Protein 7OEQ (pdb70)

Organism: Aspergillus fumigatus (strain ATCC MYA-4609 / CBS 101355 / FGSC A1100 / Af293) (NCBI:txid330879)

Radius of gyration: 18.81 Å; Cα contacts (8 Å, |Δi|>4): 542; chains: 1; bounding box: 46×60×38 Å

InterPro domains:
  IPR001753 Enoyl-CoA hydratase/isomerase-like domain [PF00378] (21-266)
  IPR014748 Enoyl-CoA hydratase, C-terminal [G3DSA:1.10.12.10] (235-267)
  IPR029045 ClpP/crotonase-like domain superfamily [SSF52096] (12-267)

Nearest PDB structures (foldseek):
  7oeq-assembly1_A  TM=1.004E+00  e=4.254E-57  Aspergillus fumigatus Af293
  2dub-assembly2_D-2  TM=9.023E-01  e=3.992E-26  Rattus norvegicus
  2dub-assembly1_E  TM=9.017E-01  e=1.876E-25  Rattus norvegicus
  2ej5-assembly2_B  TM=8.942E-01  e=2.291E-21  Geobacillus kaustophilus
  4eml-assembly1_A  TM=7.631E-01  e=3.491E-20  Synechocystis sp. PCC 6803 substr. Kazusa

B-factor: mean 25.23, std 12.67, range [12.8, 88.01]

GO terms:
  GO:0005777 peroxisome (C, IDA)
  GO:0010106 cellular response to iron ion starvation (P, IMP)
  GO:1900551 N',N'',N'''-triacetylfusarinine C biosynthetic process (P, IMP)
  GO:0006696 ergosterol biosynthetic process (P, IMP)
  GO:0070301 cellular response to hydrogen peroxide (P, IMP)

Sequence (259 aa):
AHPTVQGCLVSFPTPHILLLTLNRPEKRNCCISLATSAEIQRRLWTWFDTQPALYVVAIITGTGEESSFCAGADLKEWNDNEMTAPGLAGLPRRRGSSKPIIAAVNGYCLGGGFEMVANCDIVVVASENATFGLPEVQQRGIIAAVAGSLPRLVRVLGKQRAAEIALSGLSFSASSQQLERRWGLVNRRVVEHDQQLLATAVEIATAISRNSPDSVRVTMEGLHYGWEMASVEEASSALVDQWYAKLMAGENFHEGVRAFVEKRKPQWRPSKL

Secondary structure (DSSP, 8-state):
-----TTEEEEEEETTEEEEEE--GGGTT-B-HHHHHHHHHHHHHHHH-TT--EEEEE-BTTEEE--B-HHHHH-----SS-GGG-TT---SS-EEEEE-SEEETHHHHHHHTSSEEEEETT-EEE-THHHHT----SSHHHHHHHHH-HHHHHHHHHH---EEHHHHHHTTS-SEEE-GGGHHHHHHHHHHHHHTS-HHHHHHHHHHHHHTTT-SSHHHHHHHHIIIIIHHHHHSHHHHHHHHHHHTTS---------

Foldseek 3Di:
DAQDAPQWDWDAPDQQEIEIERHPVVQLSAAEPRRQVSLLVRLVCQQVPLSHAEYEYAYDDQHRYAYHPVVVVVVDDQDPPGGSRALNHLGLHAYEYLYQHEQEANSLSRLLRGPAYAYEQHHKYAYLQVVVPHFRPNNNLVSCCVFQNNVVSCVRRVVRDIDTPVVVCVRGRHVYYHHSVCRVVVVVVVSVVSSLDASLVRSLV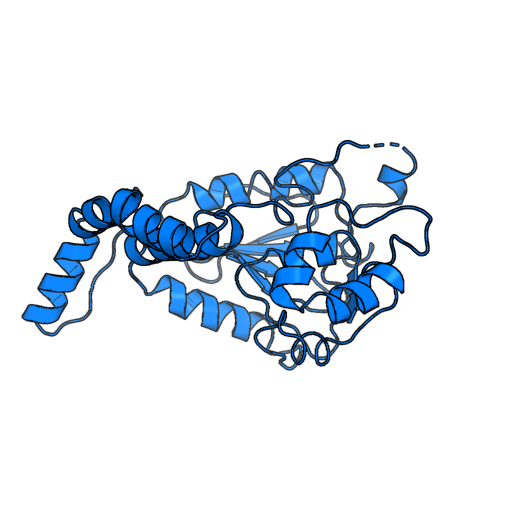SQLVVLVVVDPDNVVSVCCSCVPRVVVSCPDPQVVQVVVCVVVVHRGDHDGDPD

Structure (mmCIF, N/CA/C/O backbone):
data_7OEQ
#
_entry.id   7OEQ
#
_cell.length_a   107.564
_cell.length_b   107.564
_cell.length_c   48.326
_cell.angle_alpha   90.000
_cell.angle_beta   90.000
_cell.angle_gamma   120.000
#
_symmetry.space_group_name_H-M   'P 3 2 1'
#
loop_
_entity.id
_entity.type
_entity.pdbx_description
1 polymer 'Mevalonyl-coenzyme A hydratase sidH'
2 water water
#
loop_
_atom_site.group_PDB
_atom_site.id
_atom_site.type_symbol
_atom_site.label_atom_id
_atom_site.label_alt_id
_atom_site.label_comp_id
_atom_site.label_asym_id
_atom_site.label_entity_id
_atom_site.label_seq_id
_atom_site.pdbx_PDB_ins_code
_atom_site.Cartn_x
_atom_site.Cartn_y
_atom_site.Cartn_z
_atom_site.occupancy
_atom_site.B_iso_or_equiv
_atom_site.auth_seq_id
_atom_site.auth_comp_id
_atom_site.auth_asym_id
_atom_site.auth_atom_id
_atom_site.pdbx_PDB_model_num
ATOM 1 N N . ALA A 1 5 ? 14.560 -44.747 8.962 1.00 65.78 5 ALA A N 1
ATOM 2 C CA . ALA A 1 5 ? 15.206 -45.551 7.883 1.00 59.87 5 ALA A CA 1
ATOM 3 C C . ALA A 1 5 ? 16.660 -45.102 7.734 1.00 51.05 5 ALA A C 1
ATOM 4 O O . ALA A 1 5 ? 16.892 -43.941 7.362 1.00 62.70 5 ALA A O 1
ATOM 6 N N . HIS A 1 6 ? 17.595 -45.990 8.070 1.00 37.34 6 HIS A N 1
ATOM 7 C CA . HIS A 1 6 ? 19.062 -45.778 7.971 1.00 27.86 6 HIS A CA 1
ATOM 8 C C . HIS A 1 6 ? 19.687 -47.104 7.531 1.00 25.49 6 HIS A C 1
ATOM 9 O O . HIS A 1 6 ? 19.128 -48.173 7.775 1.00 24.47 6 HIS A O 1
ATOM 16 N N . PRO A 1 7 ? 20.868 -47.085 6.875 1.00 24.16 7 PRO A N 1
ATOM 17 C CA . PRO A 1 7 ? 21.607 -48.307 6.598 1.00 23.58 7 PRO A CA 1
ATOM 18 C C . PRO A 1 7 ? 21.984 -48.993 7.912 1.00 22.96 7 PRO A C 1
ATOM 19 O O . PRO A 1 7 ? 22.175 -48.300 8.923 1.00 25.32 7 PRO A O 1
ATOM 23 N N . THR A 1 8 ? 22.043 -50.326 7.874 1.00 21.39 8 THR A N 1
ATOM 24 C CA . THR A 1 8 ? 22.524 -51.146 9.002 1.00 20.57 8 THR A CA 1
ATOM 25 C C . THR A 1 8 ? 23.926 -51.672 8.694 1.00 19.00 8 THR A C 1
ATOM 26 O O . THR A 1 8 ? 24.334 -51.731 7.530 1.00 20.02 8 THR A O 1
ATOM 30 N N . VAL A 1 9 ? 24.651 -52.054 9.738 1.00 19.02 9 VAL A N 1
ATOM 31 C CA . VAL A 1 9 ? 26.015 -52.582 9.637 1.00 18.33 9 VAL A CA 1
ATOM 32 C C . VAL A 1 9 ? 26.102 -53.841 10.454 1.00 16.90 9 VAL A C 1
ATOM 33 O O . VAL A 1 9 ? 25.947 -53.740 11.679 1.00 18.23 9 VAL A O 1
ATOM 37 N N . GLN A 1 10 ? 26.396 -54.989 9.900 1.00 18.67 10 GLN A N 1
ATOM 38 C CA . GLN A 1 10 ? 26.546 -56.251 10.648 1.00 20.13 10 GLN A CA 1
ATOM 39 C C . GLN A 1 10 ? 27.661 -56.079 11.695 1.00 18.00 10 GLN A C 1
ATOM 40 O O . GLN A 1 10 ? 28.734 -55.478 11.394 1.00 20.42 10 GLN A O 1
ATOM 46 N N . GLY A 1 11 ? 27.388 -56.529 12.917 1.00 18.60 11 GLY A N 1
ATOM 47 C CA . GLY A 1 11 ? 28.372 -56.503 14.010 1.00 22.74 11 GLY A CA 1
ATOM 48 C C . GLY A 1 11 ? 28.583 -55.115 14.592 1.00 18.31 11 GLY A C 1
ATOM 49 O O . GLY A 1 11 ? 29.447 -54.990 15.454 1.00 19.82 11 GLY A O 1
ATOM 50 N N . CYS A 1 12 ? 27.733 -54.151 14.270 1.00 16.50 12 CYS A N 1
ATOM 51 C CA . CYS A 1 12 ? 27.843 -52.735 14.689 1.00 15.57 12 CYS A CA 1
ATOM 52 C C . CYS A 1 12 ? 26.462 -52.179 15.003 1.00 14.57 12 CYS A C 1
ATOM 53 O O . CYS A 1 12 ? 25.455 -52.804 14.619 1.00 16.90 12 CYS A O 1
ATOM 56 N N . LEU A 1 13 ? 26.422 -51.016 15.646 1.00 15.78 13 LEU A N 1
ATOM 57 C CA . LEU A 1 13 ? 25.172 -50.311 15.947 1.00 15.84 13 LEU A CA 1
ATOM 58 C C . LEU A 1 13 ? 25.221 -48.916 15.337 1.00 14.68 13 LEU A C 1
ATOM 59 O O . LEU A 1 13 ? 26.253 -48.272 15.368 1.00 16.57 13 LEU A O 1
ATOM 64 N N . VAL A 1 14 ? 24.086 -48.504 14.798 1.00 15.35 14 VAL A N 1
ATOM 65 C CA . VAL A 1 14 ? 23.949 -47.185 14.150 1.00 15.69 14 VAL A CA 1
ATOM 66 C C . VAL A 1 14 ? 22.896 -46.415 14.927 1.00 15.36 14 VAL A C 1
ATOM 67 O O . VAL A 1 14 ? 21.741 -46.911 15.027 1.00 16.84 14 VAL A O 1
ATOM 71 N N . SER A 1 15 ? 23.282 -45.268 15.471 1.00 14.50 15 SER A N 1
ATOM 72 C CA . SER A 1 15 ? 22.368 -44.476 16.337 1.00 15.39 15 SER A CA 1
ATOM 73 C C . SER A 1 15 ? 22.634 -42.980 16.107 1.00 14.75 15 SER A C 1
ATOM 74 O O . SER A 1 15 ? 23.590 -42.633 15.345 1.00 16.99 15 SER A O 1
ATOM 77 N N . PHE A 1 16 ? 21.821 -42.130 16.727 1.00 15.78 16 PHE A N 1
ATOM 78 C CA . PHE A 1 16 ? 21.784 -40.678 16.462 1.00 16.69 16 PHE A CA 1
ATOM 79 C C . PHE A 1 16 ? 21.728 -39.926 17.779 1.00 16.60 16 PHE A C 1
ATOM 80 O O . PHE A 1 16 ? 20.644 -39.649 18.290 1.00 19.31 16 PHE A O 1
ATOM 88 N N . PRO A 1 17 ? 22.893 -39.528 18.315 1.00 18.01 17 PRO A N 1
ATOM 89 C CA . PRO A 1 17 ? 22.879 -38.7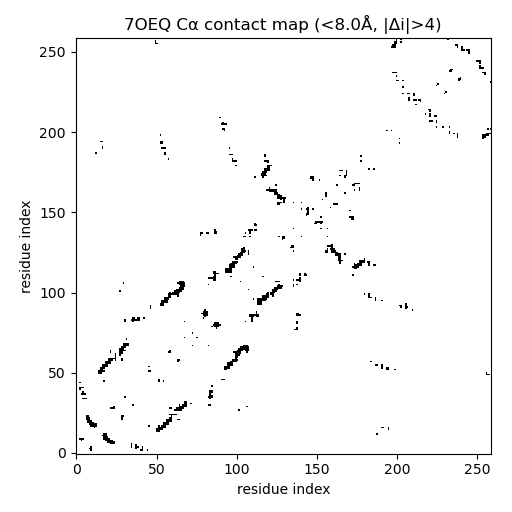48 19.546 1.00 19.93 17 PRO A CA 1
ATOM 90 C C . PRO A 1 17 ? 21.988 -37.496 19.495 1.00 20.03 17 PRO A C 1
ATOM 91 O O . PRO A 1 17 ? 21.472 -37.104 20.526 1.00 23.89 17 PRO A O 1
ATOM 95 N N . THR A 1 18 ? 21.946 -36.850 18.336 1.00 20.77 18 THR A N 1
ATOM 96 C CA . THR A 1 18 ? 20.996 -35.764 17.964 1.00 22.17 18 THR A CA 1
ATOM 97 C C . THR A 1 18 ? 20.549 -36.036 16.540 1.00 19.85 18 THR A C 1
ATOM 98 O O . THR A 1 18 ? 21.116 -36.907 15.882 1.00 20.26 18 THR A O 1
ATOM 102 N N . PRO A 1 19 ? 19.508 -35.333 16.050 1.00 22.17 19 PRO A N 1
ATOM 103 C CA . PRO A 1 19 ? 19.056 -35.531 14.666 1.00 25.33 19 PRO A CA 1
ATOM 104 C C . PRO A 1 19 ? 20.110 -35.204 13.607 1.00 21.18 19 PRO A C 1
ATOM 105 O O . PRO A 1 19 ? 19.913 -35.551 12.440 1.00 24.32 19 PRO A O 1
ATOM 109 N N . HIS A 1 20 ? 21.182 -34.529 13.995 1.00 19.97 20 HIS A N 1
ATOM 110 C CA . HIS A 1 20 ? 22.231 -34.079 13.047 1.00 18.65 20 HIS A CA 1
ATOM 111 C C . HIS A 1 20 ? 23.527 -34.858 13.243 1.00 18.56 20 HIS A C 1
ATOM 112 O O . HIS A 1 20 ? 24.491 -34.535 12.547 1.00 17.93 20 HIS A O 1
ATOM 119 N N . ILE A 1 21 ? 23.580 -35.807 14.176 1.00 17.22 21 ILE A N 1
ATOM 120 C CA . ILE A 1 21 ? 24.843 -36.538 14.483 1.00 15.65 21 ILE A CA 1
ATOM 121 C C . ILE A 1 21 ? 24.632 -38.047 14.342 1.00 14.61 21 ILE A C 1
ATOM 122 O O . ILE A 1 21 ? 23.689 -38.593 14.954 1.00 16.91 21 ILE A O 1
ATOM 127 N N . LEU A 1 22 ? 25.488 -38.691 13.557 1.00 15.46 22 LEU A N 1
ATOM 128 C CA . LEU A 1 22 ? 25.494 -40.159 13.384 1.00 15.70 22 LEU A CA 1
ATOM 129 C C . LEU A 1 22 ? 26.583 -40.761 14.274 1.00 13.95 22 LEU A C 1
ATOM 130 O O . LEU A 1 22 ? 27.700 -40.271 14.234 1.00 15.52 22 LEU A O 1
ATOM 135 N N . LEU A 1 23 ? 26.204 -41.812 15.024 1.00 14.79 23 LEU A N 1
ATOM 136 C CA . LEU A 1 23 ? 27.180 -42.614 15.801 1.00 14.94 23 LEU A CA 1
ATOM 137 C C . LEU A 1 23 ? 27.221 -44.041 15.245 1.00 17.40 23 LEU A C 1
ATOM 138 O O . LEU A 1 23 ? 26.184 -44.688 15.209 1.00 18.37 23 LEU A O 1
ATOM 143 N N . LEU A 1 24 ? 28.417 -44.493 14.896 1.00 17.22 24 LEU A N 1
ATOM 144 C CA . LEU A 1 24 ? 28.720 -45.903 14.612 1.00 16.54 24 LEU A CA 1
ATOM 145 C C . LEU A 1 24 ? 29.473 -46.465 15.831 1.00 15.22 24 LEU A C 1
ATOM 146 O O . LEU A 1 24 ? 30.562 -45.965 16.115 1.00 17.11 24 LEU A O 1
ATOM 151 N N . THR A 1 25 ? 28.907 -47.550 16.339 1.00 14.78 25 THR A N 1
ATOM 152 C CA . THR A 1 25 ? 29.521 -48.303 17.461 1.00 15.20 25 THR A CA 1
ATOM 153 C C . THR A 1 25 ? 29.960 -49.671 16.921 1.00 17.74 25 THR A C 1
ATOM 154 O O . THR A 1 25 ? 29.076 -50.475 16.606 1.00 17.06 25 THR A O 1
ATOM 158 N N . LEU A 1 26 ? 31.253 -49.905 16.872 1.00 16.95 26 LEU A N 1
ATOM 159 C CA . LEU A 1 26 ? 31.821 -51.227 16.572 1.00 16.31 26 LEU A CA 1
ATOM 160 C C . LEU A 1 26 ? 31.446 -52.175 17.702 1.00 14.24 26 LEU A C 1
ATOM 161 O O . LEU A 1 26 ? 31.795 -51.815 18.862 1.00 15.89 26 LEU A O 1
ATOM 166 N N . ASN A 1 27 ? 30.770 -53.263 17.436 1.00 15.02 27 ASN A N 1
ATOM 167 C CA . ASN A 1 27 ? 30.060 -54.050 18.474 1.00 15.72 27 ASN A CA 1
ATOM 168 C C . ASN A 1 27 ? 30.423 -55.533 18.448 1.00 16.29 27 ASN A C 1
ATOM 169 O O . ASN A 1 27 ? 29.546 -56.354 18.788 1.00 17.53 27 ASN A O 1
ATOM 174 N N . ARG A 1 28 ? 31.673 -55.861 18.137 1.00 16.53 28 ARG A N 1
ATOM 175 C CA . ARG A 1 28 ? 32.197 -57.237 18.223 1.00 17.40 28 ARG A CA 1
ATOM 176 C C . ARG A 1 28 ? 33.466 -57.207 19.067 1.00 15.41 28 ARG A C 1
ATOM 177 O O . ARG A 1 28 ? 34.524 -57.645 18.663 1.00 16.54 28 ARG A O 1
ATOM 185 N N . PRO A 1 29 ? 33.369 -56.765 20.355 1.00 17.12 29 PRO A N 1
ATOM 186 C CA . PRO A 1 29 ? 34.546 -56.728 21.218 1.00 18.43 29 PRO A CA 1
ATOM 187 C C . PRO A 1 29 ? 35.106 -58.121 21.537 1.00 18.48 29 PRO A C 1
ATOM 188 O O . PRO A 1 29 ? 36.272 -58.268 21.861 1.00 19.00 29 PRO A O 1
ATOM 192 N N . GLU A 1 30 ? 34.284 -59.139 21.394 1.00 19.07 30 GLU A N 1
ATOM 193 C CA . GLU A 1 30 ? 34.657 -60.557 21.634 1.00 18.87 30 GLU A CA 1
ATOM 194 C C . GLU A 1 30 ? 35.709 -60.980 20.604 1.00 18.19 30 GLU A C 1
ATOM 195 O O . GLU A 1 30 ? 36.446 -61.932 20.880 1.00 22.23 30 GLU A O 1
ATOM 201 N N . LYS A 1 31 ? 35.810 -60.286 19.470 1.00 19.20 31 LYS A N 1
ATOM 202 C CA . LYS A 1 31 ? 36.859 -60.530 18.426 1.00 19.83 31 LYS A CA 1
ATOM 203 C C . LYS A 1 31 ? 37.755 -59.291 18.324 1.00 17.90 31 LYS A C 1
ATOM 204 O O . LYS A 1 31 ? 38.278 -59.011 17.249 1.00 19.72 31 LYS A O 1
ATOM 207 N N . ARG A 1 32 ? 37.919 -58.536 19.411 1.00 18.77 32 ARG A N 1
ATOM 208 C CA . ARG A 1 32 ? 38.773 -57.322 19.494 1.00 18.39 32 ARG A CA 1
ATOM 209 C C . ARG A 1 32 ? 38.347 -56.278 18.450 1.00 15.25 32 ARG A C 1
ATOM 210 O O . ARG A 1 32 ? 39.168 -55.411 18.062 1.00 17.16 32 ARG A O 1
ATOM 213 N N . ASN A 1 33 ? 37.066 -56.306 18.085 1.00 16.03 33 ASN A N 1
ATOM 214 C CA . ASN A 1 33 ? 36.452 -55.325 17.154 1.00 16.58 33 ASN A CA 1
ATOM 215 C C . ASN A 1 33 ? 37.231 -55.340 15.834 1.00 17.91 33 ASN A C 1
ATOM 216 O O . ASN A 1 33 ? 37.189 -54.315 15.114 1.00 20.84 33 ASN A O 1
ATOM 221 N N . CYS A 1 34 ? 37.806 -56.480 15.458 1.00 17.22 34 CYS A N 1
ATOM 222 C CA A CYS A 1 34 ? 38.335 -56.649 14.081 0.70 17.27 34 CYS A CA 1
ATOM 223 C CA B CYS A 1 34 ? 38.336 -56.678 14.085 0.30 19.53 34 CYS A CA 1
ATOM 224 C C . CYS A 1 34 ? 37.164 -56.590 13.107 1.00 17.69 34 CYS A C 1
ATOM 225 O O . CYS A 1 34 ? 36.056 -56.973 13.472 1.00 22.74 34 CYS A O 1
ATOM 230 N N . ILE A 1 35 ? 37.443 -56.105 11.913 1.00 18.07 35 ILE A N 1
ATOM 231 C CA . ILE A 1 35 ? 36.421 -55.772 10.865 1.00 18.50 35 ILE A CA 1
ATOM 232 C C . ILE A 1 35 ? 36.595 -56.728 9.689 1.00 19.06 35 ILE A C 1
ATOM 233 O O . ILE A 1 35 ? 37.688 -56.719 9.075 1.00 21.51 35 ILE A O 1
ATOM 238 N N . SER A 1 36 ? 35.570 -57.534 9.412 1.00 20.88 36 SER A N 1
ATOM 239 C CA . SER A 1 36 ? 35.516 -58.453 8.247 1.00 23.20 36 SER A CA 1
ATOM 240 C C . SER A 1 36 ? 35.399 -57.638 6.947 1.00 22.37 36 SER A C 1
ATOM 241 O O . SER A 1 36 ? 35.017 -56.445 6.992 1.00 20.49 36 SER A O 1
ATOM 244 N N . LEU A 1 37 ? 35.675 -58.271 5.811 1.00 24.15 37 LEU A N 1
ATOM 245 C CA . LEU A 1 37 ? 35.508 -57.587 4.498 1.00 24.72 37 LEU A CA 1
ATOM 246 C C . LEU A 1 37 ? 34.053 -57.136 4.322 1.00 20.94 37 LEU A C 1
ATOM 247 O O . LEU A 1 37 ? 33.828 -55.981 3.849 1.00 21.74 37 LEU A O 1
ATOM 252 N N . ALA A 1 38 ? 33.089 -57.962 4.712 1.00 21.97 38 ALA A N 1
ATOM 253 C CA . ALA A 1 38 ? 31.659 -57.611 4.533 1.00 21.64 38 ALA A CA 1
ATOM 254 C C . ALA A 1 38 ? 31.323 -56.427 5.457 1.00 19.37 38 ALA A C 1
ATOM 255 O O . ALA A 1 38 ? 30.607 -55.519 5.044 1.00 19.75 38 ALA A O 1
ATOM 257 N N . THR A 1 39 ? 31.795 -56.444 6.698 1.00 20.51 39 THR A N 1
ATOM 258 C CA . THR A 1 39 ? 31.524 -55.310 7.616 1.00 19.17 39 THR A CA 1
ATOM 259 C C . THR A 1 39 ? 32.153 -54.036 7.043 1.00 18.51 39 THR A C 1
ATOM 260 O O . THR A 1 39 ? 31.535 -52.987 7.109 1.00 19.22 39 THR A O 1
ATOM 264 N N . SER A 1 40 ? 33.408 -54.120 6.620 1.00 17.81 40 SER A N 1
ATOM 265 C CA . SER A 1 40 ? 34.115 -52.973 6.011 1.00 16.23 40 SER A CA 1
ATOM 266 C C . SER A 1 40 ? 33.257 -52.337 4.896 1.00 16.45 40 SER A C 1
ATOM 267 O O . SER A 1 40 ? 33.075 -51.151 4.872 1.00 19.08 40 SER A O 1
ATOM 270 N N . ALA A 1 41 ? 32.751 -53.172 3.989 1.00 15.62 41 ALA A N 1
ATOM 271 C CA . ALA A 1 41 ? 31.907 -52.678 2.882 1.00 17.61 41 ALA A CA 1
ATOM 272 C C . ALA A 1 41 ? 30.623 -52.014 3.384 1.00 17.99 41 ALA A C 1
ATOM 273 O O . ALA A 1 41 ? 30.281 -50.923 2.957 1.00 22.49 41 ALA A O 1
ATOM 275 N N . GLU A 1 42 ? 29.997 -52.581 4.440 1.00 17.43 42 GLU A N 1
ATOM 276 C CA . GLU A 1 42 ? 28.745 -52.016 4.984 1.00 15.51 42 GLU A CA 1
ATOM 277 C C . GLU A 1 42 ? 29.042 -50.662 5.667 1.00 15.38 42 GLU A C 1
ATOM 278 O O . GLU A 1 42 ? 28.203 -49.742 5.582 1.00 19.52 42 GLU A O 1
ATOM 284 N N . ILE A 1 43 ? 30.187 -50.572 6.381 1.00 16.38 43 ILE A N 1
ATOM 285 C CA . ILE A 1 43 ? 30.568 -49.268 6.955 1.00 14.19 43 ILE A CA 1
ATOM 286 C C . ILE A 1 43 ? 30.818 -48.211 5.863 1.00 16.84 43 ILE A C 1
ATOM 287 O O . ILE A 1 43 ? 30.349 -47.088 5.973 1.00 19.81 43 ILE A O 1
ATOM 292 N N . GLN A 1 44 ? 31.458 -48.634 4.728 1.00 17.88 44 GLN A N 1
ATOM 293 C CA . GLN A 1 44 ? 31.672 -47.699 3.591 1.00 16.28 44 GLN A CA 1
ATOM 294 C C . GLN A 1 44 ? 30.318 -47.207 3.075 1.00 17.86 44 GLN A C 1
ATOM 295 O O . GLN A 1 44 ? 30.208 -45.996 2.773 1.00 18.70 44 GLN A O 1
ATOM 301 N N . ARG A 1 45 ? 29.325 -48.078 3.015 1.00 20.04 45 ARG A N 1
ATOM 302 C CA A ARG A 1 45 ? 27.993 -47.640 2.537 0.50 18.12 45 ARG A CA 1
ATOM 303 C CA B ARG A 1 45 ? 27.925 -47.762 2.581 0.50 18.56 45 ARG A CA 1
ATOM 304 C C . ARG A 1 45 ? 27.325 -46.727 3.553 1.00 16.37 45 ARG A C 1
ATOM 305 O O . ARG A 1 45 ? 26.672 -45.786 3.185 1.00 18.59 45 ARG A O 1
ATOM 320 N N . LEU A 1 46 ? 27.551 -46.977 4.871 1.00 15.56 46 LEU A N 1
ATOM 321 C CA . LEU A 1 46 ? 27.007 -46.006 5.833 1.00 16.28 46 LEU A CA 1
ATOM 322 C C . LEU A 1 46 ? 27.623 -44.615 5.661 1.00 24.22 46 LEU A C 1
ATOM 323 O O . LEU A 1 46 ? 26.915 -43.667 5.754 1.00 21.66 46 LEU A O 1
ATOM 328 N N . TRP A 1 47 ? 28.918 -44.523 5.447 1.00 22.26 47 TRP A N 1
ATOM 329 C CA . TRP A 1 47 ? 29.509 -43.184 5.251 1.00 19.40 47 TRP A CA 1
ATOM 330 C C . TRP A 1 47 ? 29.012 -42.542 3.914 1.00 20.03 47 TRP A C 1
ATOM 331 O O . TRP A 1 47 ? 28.870 -41.322 3.881 1.00 22.41 47 TRP A O 1
ATOM 342 N N . THR A 1 48 ? 28.781 -43.365 2.869 1.00 15.14 48 THR A N 1
ATOM 343 C CA . THR A 1 48 ? 28.209 -42.831 1.614 1.00 17.46 48 THR A CA 1
ATOM 344 C C . THR A 1 48 ? 26.859 -42.186 1.916 1.00 16.93 48 THR A C 1
ATOM 345 O O . THR A 1 48 ? 26.603 -41.035 1.513 1.00 19.12 48 THR A O 1
ATOM 349 N N . TRP A 1 49 ? 26.039 -42.891 2.713 1.00 19.28 49 TRP A N 1
ATOM 350 C CA . TRP A 1 49 ? 24.743 -42.333 3.130 1.00 17.22 49 TRP A CA 1
ATOM 351 C C . TRP A 1 49 ? 24.954 -41.034 3.912 1.00 15.56 49 TRP A C 1
ATOM 352 O O . TRP A 1 49 ? 24.301 -40.020 3.664 1.00 17.76 49 TRP A O 1
ATOM 363 N N . PHE A 1 50 ? 25.790 -41.124 4.948 1.00 15.62 50 PHE A N 1
ATOM 364 C CA . PHE A 1 50 ? 26.103 -39.961 5.807 1.00 15.62 50 PHE A CA 1
ATOM 365 C C . PHE A 1 50 ? 26.487 -38.738 5.009 1.00 15.07 50 PHE A C 1
ATOM 366 O O . PHE A 1 50 ? 25.921 -37.689 5.212 1.00 18.43 50 PHE A O 1
ATOM 374 N N . ASP A 1 51 ? 27.397 -38.942 4.042 1.00 18.09 51 ASP A N 1
ATOM 375 C CA . ASP A 1 51 ? 27.948 -37.800 3.259 1.00 16.75 51 ASP A CA 1
ATOM 376 C C . ASP A 1 51 ? 26.848 -37.181 2.397 1.00 16.58 51 ASP A C 1
ATOM 377 O O . ASP A 1 51 ? 26.923 -35.975 2.103 1.00 19.34 51 ASP A O 1
ATOM 382 N N . THR A 1 52 ? 25.907 -38.008 1.958 1.00 17.36 52 THR A N 1
ATOM 383 C CA . THR A 1 52 ? 24.890 -37.606 0.966 1.00 18.48 52 THR A CA 1
ATOM 384 C C . THR A 1 52 ? 23.621 -37.073 1.653 1.00 18.30 52 THR A C 1
ATOM 385 O O . THR A 1 52 ? 22.880 -36.328 1.022 1.00 20.74 52 THR A O 1
ATOM 389 N N . GLN A 1 53 ? 23.362 -37.477 2.901 1.00 17.88 53 GLN A N 1
ATOM 390 C CA . GLN A 1 53 ? 22.142 -37.147 3.680 1.00 21.33 53 GLN A CA 1
ATOM 391 C C . GLN A 1 53 ? 22.250 -35.704 4.162 1.00 18.63 53 GLN A C 1
ATOM 392 O O . GLN A 1 53 ? 23.089 -35.399 5.000 1.00 20.74 53 GLN A O 1
ATOM 398 N N . PRO A 1 54 ? 21.512 -34.718 3.591 1.00 22.01 54 PRO A N 1
ATOM 399 C CA . PRO A 1 54 ? 21.802 -33.317 3.947 1.00 23.56 54 PRO A CA 1
ATOM 400 C C . PRO A 1 54 ? 21.616 -32.964 5.433 1.00 21.44 54 PRO A C 1
ATOM 401 O O . PRO A 1 54 ? 22.311 -32.061 5.941 1.00 29.08 54 PRO A O 1
ATOM 405 N N . ALA A 1 55 ? 20.730 -33.664 6.139 1.00 20.55 55 ALA A N 1
ATOM 406 C CA . ALA A 1 55 ? 20.423 -33.360 7.557 1.00 21.92 55 ALA A CA 1
ATOM 407 C C . ALA A 1 55 ? 21.510 -33.879 8.525 1.00 21.14 55 ALA A C 1
ATOM 408 O O . ALA A 1 55 ? 21.478 -33.482 9.676 1.00 22.02 55 ALA A O 1
ATOM 410 N N . LEU A 1 56 ? 22.432 -34.743 8.110 1.00 16.62 56 LEU A N 1
ATOM 411 C CA . LEU A 1 56 ? 23.518 -35.224 8.995 1.00 17.96 56 LEU A CA 1
ATOM 412 C C . LEU A 1 56 ? 24.740 -34.314 8.811 1.00 16.51 56 LEU A C 1
ATOM 413 O O . LEU A 1 56 ? 25.161 -34.073 7.677 1.00 19.12 56 LEU A O 1
ATOM 418 N N . TYR A 1 57 ? 25.275 -33.790 9.906 1.00 17.27 57 TYR A N 1
ATOM 419 C CA . TYR A 1 57 ? 26.334 -32.760 9.895 1.00 18.44 57 TYR A CA 1
ATOM 420 C C . TYR A 1 57 ? 27.689 -33.293 10.363 1.00 15.40 57 TYR A C 1
ATOM 421 O O . TYR A 1 57 ? 28.715 -32.769 9.928 1.00 18.42 57 TYR A O 1
ATOM 430 N N . VAL A 1 58 ? 27.697 -34.288 11.229 1.00 15.66 58 VAL A N 1
ATOM 431 C CA A VAL A 1 58 ? 28.926 -34.828 11.879 0.60 15.28 58 VAL A CA 1
ATOM 432 C CA B VAL A 1 58 ? 28.953 -34.854 11.788 0.40 16.59 58 VAL A CA 1
ATOM 433 C C . VAL A 1 58 ? 28.685 -36.301 12.225 1.00 14.83 58 VAL A C 1
ATOM 434 O O . VAL A 1 58 ? 27.502 -36.643 12.545 1.00 16.07 58 VAL A O 1
ATOM 441 N N . ALA A 1 59 ? 29.740 -37.113 12.166 1.00 15.30 59 ALA A N 1
ATOM 442 C CA . ALA A 1 59 ? 29.666 -38.530 12.553 1.00 15.76 59 ALA A CA 1
ATOM 443 C C . ALA A 1 59 ? 30.756 -38.790 13.612 1.00 16.16 59 ALA A C 1
ATOM 444 O O . ALA A 1 59 ? 31.751 -38.097 13.650 1.00 18.40 59 ALA A O 1
ATOM 446 N N . ILE A 1 60 ? 30.485 -39.837 14.383 1.00 13.90 60 ILE A N 1
ATOM 447 C CA . ILE A 1 60 ? 31.425 -40.403 15.376 1.00 15.71 60 ILE A CA 1
ATOM 448 C C . ILE A 1 60 ? 31.574 -41.904 15.144 1.00 23.12 60 ILE A C 1
ATOM 449 O O . ILE A 1 60 ? 30.552 -42.576 14.938 1.00 18.29 60 ILE A O 1
ATOM 454 N N . ILE A 1 61 ? 32.776 -42.400 15.290 1.00 21.88 61 ILE A N 1
ATOM 455 C CA . ILE A 1 61 ? 33.024 -43.854 15.358 1.00 19.18 61 ILE A CA 1
ATOM 456 C C . ILE A 1 61 ? 33.638 -44.163 16.748 1.00 15.54 61 ILE A C 1
ATOM 457 O O . ILE A 1 61 ? 34.597 -43.505 17.106 1.00 19.22 61 ILE A O 1
ATOM 462 N N . THR A 1 62 ? 33.152 -45.239 17.310 1.00 14.44 62 THR A N 1
ATOM 463 C CA . THR A 1 62 ? 33.689 -45.697 18.636 1.00 16.20 62 THR A CA 1
ATOM 464 C C . THR A 1 62 ? 33.605 -47.226 18.681 1.00 14.01 62 THR A C 1
ATOM 465 O O . THR A 1 62 ? 32.859 -47.860 17.901 1.00 15.51 62 THR A O 1
ATOM 469 N N . GLY A 1 63 ? 34.272 -47.837 19.676 1.00 17.20 63 GLY A N 1
ATOM 470 C CA . GLY A 1 63 ? 34.184 -49.284 19.937 1.00 19.22 63 GLY A CA 1
ATOM 471 C C . GLY A 1 63 ? 33.479 -49.586 21.254 1.00 15.91 63 GLY A C 1
ATOM 472 O O . GLY A 1 63 ? 32.703 -48.777 21.689 1.00 18.02 63 GLY A O 1
ATOM 473 N N . THR A 1 64 ? 33.741 -50.784 21.730 1.00 17.81 64 THR A N 1
ATOM 474 C CA . THR A 1 64 ? 33.045 -51.370 22.905 1.00 16.98 64 THR A CA 1
ATOM 475 C C . THR A 1 64 ? 34.048 -52.174 23.693 1.00 17.06 64 THR A C 1
ATOM 476 O O . THR A 1 64 ? 35.018 -52.668 23.190 1.00 19.11 64 THR A O 1
ATOM 480 N N . GLY A 1 65 ? 33.786 -52.303 25.029 1.00 16.38 65 GLY A N 1
ATOM 481 C CA . GLY A 1 65 ? 34.722 -53.118 25.806 1.00 18.11 65 GLY A CA 1
ATOM 482 C C . GLY A 1 65 ? 36.101 -52.510 25.819 1.00 28.30 65 GLY A C 1
ATOM 483 O O . GLY A 1 65 ? 36.219 -51.301 25.873 1.00 24.34 65 GLY A O 1
ATOM 484 N N . GLU A 1 66 ? 37.093 -53.359 25.771 1.00 28.29 66 GLU A N 1
ATOM 485 C CA A GLU A 1 66 ? 38.481 -52.848 25.859 0.60 23.08 66 GLU A CA 1
ATOM 486 C CA B GLU A 1 66 ? 38.536 -53.031 25.830 0.40 23.00 66 GLU A CA 1
ATOM 487 C C . GLU A 1 66 ? 39.092 -52.636 24.458 1.00 17.07 66 GLU A C 1
ATOM 488 O O . GLU A 1 66 ? 40.272 -52.334 24.417 1.00 17.87 66 GLU A O 1
ATOM 499 N N . SER A 1 67 ? 38.291 -52.736 23.373 1.00 16.33 67 SER A N 1
ATOM 500 C CA A SER A 1 67 ? 38.855 -52.555 22.014 0.40 15.82 67 SER A CA 1
ATOM 501 C CA B SER A 1 67 ? 38.810 -52.597 21.989 0.60 16.54 67 SER A CA 1
ATOM 502 C C . SER A 1 67 ? 38.103 -51.460 21.267 1.00 16.39 67 SER A C 1
ATOM 503 O O . SER A 1 67 ? 36.878 -51.477 21.215 1.00 18.40 67 SER A O 1
ATOM 508 N N . PHE A 1 68 ? 38.886 -50.593 20.633 1.00 14.22 68 PHE A N 1
ATOM 509 C CA . PHE A 1 68 ? 38.336 -49.722 19.562 1.00 17.31 68 PHE A CA 1
ATOM 510 C C . PHE A 1 68 ? 38.247 -50.521 18.246 1.00 15.63 68 PHE A C 1
ATOM 511 O O . PHE A 1 68 ? 37.125 -50.788 17.781 1.00 17.55 68 PHE A O 1
ATOM 519 N N . CYS A 1 69 ? 39.395 -51.018 17.820 1.00 15.48 69 CYS A N 1
ATOM 520 C CA . CYS A 1 69 ? 39.487 -51.828 16.587 1.00 17.23 69 CYS A CA 1
ATOM 521 C C . CYS A 1 69 ? 40.906 -52.352 16.456 1.00 20.49 69 CYS A C 1
ATOM 522 O O . CYS A 1 69 ? 41.816 -51.563 16.408 1.00 20.81 69 CYS A O 1
ATOM 525 N N . ALA A 1 70 ? 41.040 -53.661 16.360 1.00 17.15 70 ALA A N 1
ATOM 526 C CA . ALA A 1 70 ? 42.354 -54.297 16.159 1.00 17.69 70 ALA A CA 1
ATOM 527 C C . ALA A 1 70 ? 42.641 -54.562 14.668 1.00 16.02 70 ALA A C 1
ATOM 528 O O . ALA A 1 70 ? 43.614 -55.242 14.387 1.00 21.17 70 ALA A O 1
ATOM 530 N N . GLY A 1 71 ? 41.862 -53.976 13.749 1.00 17.01 71 GLY A N 1
ATOM 531 C CA . GLY A 1 71 ? 42.126 -53.996 12.299 1.00 18.42 71 GLY A CA 1
ATOM 532 C C . GLY A 1 71 ? 41.299 -55.035 11.582 1.00 17.79 71 GLY A C 1
ATOM 533 O O . GLY A 1 71 ? 40.148 -55.323 11.974 1.00 18.28 71 GLY A O 1
ATOM 534 N N . ALA A 1 72 ? 41.835 -55.506 10.468 1.00 19.72 72 ALA A N 1
ATOM 535 C CA . ALA A 1 72 ? 41.140 -56.474 9.613 1.00 21.53 72 ALA A CA 1
ATOM 536 C C . ALA A 1 72 ? 41.002 -57.822 10.335 1.00 21.67 72 ALA A C 1
ATOM 537 O O . ALA A 1 72 ? 41.869 -58.182 11.134 1.00 25.26 72 ALA A O 1
ATOM 539 N N . ASP A 1 73 ? 39.958 -58.577 10.012 1.00 21.85 73 ASP A N 1
ATOM 540 C CA . ASP A 1 73 ? 39.826 -59.977 10.478 1.00 25.01 73 ASP A CA 1
ATOM 541 C C . ASP A 1 73 ? 40.979 -60.792 9.872 1.00 26.49 73 ASP A C 1
ATOM 542 O O . ASP A 1 73 ? 40.953 -61.042 8.652 1.00 28.84 73 ASP A O 1
ATOM 547 N N . LEU A 1 74 ? 41.943 -61.222 10.706 1.00 31.98 74 LEU A N 1
ATOM 548 C CA . LEU A 1 74 ? 43.201 -61.868 10.229 1.00 37.95 74 LEU A CA 1
ATOM 549 C C . LEU A 1 74 ? 42.941 -63.332 9.831 1.00 40.30 74 LEU A C 1
ATOM 550 O O . LEU A 1 74 ? 43.684 -63.849 8.953 1.00 49.67 74 LEU A O 1
ATOM 555 N N . LYS A 1 75 ? 41.939 -63.986 10.431 1.00 42.30 75 LYS A N 1
ATOM 556 C CA . LYS A 1 75 ? 41.519 -65.365 10.065 1.00 46.88 75 LYS A CA 1
ATOM 557 C C . LYS A 1 75 ? 41.059 -65.331 8.606 1.00 47.05 75 LYS A C 1
ATOM 558 O O . LYS A 1 75 ? 41.491 -66.195 7.830 1.00 57.53 75 LYS A O 1
ATOM 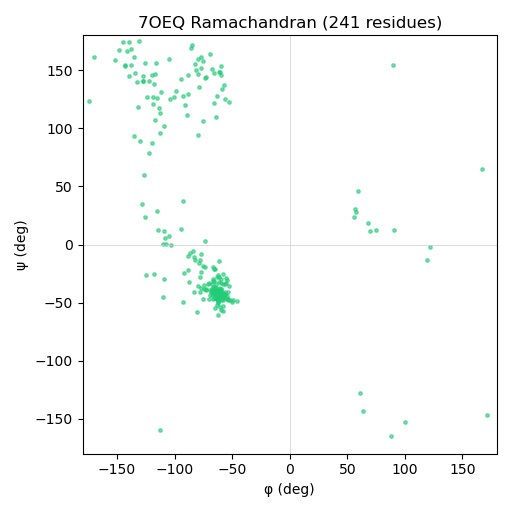560 N N . GLU A 1 76 ? 40.262 -64.319 8.248 1.00 40.65 76 GLU A N 1
ATOM 561 C CA . GLU A 1 76 ? 39.701 -64.136 6.882 1.00 37.79 76 GLU A CA 1
ATOM 562 C C . GLU A 1 76 ? 40.811 -63.755 5.889 1.00 45.11 76 GLU A C 1
ATOM 563 O O . GLU A 1 76 ? 40.832 -64.357 4.762 1.00 44.92 76 GLU A O 1
ATOM 569 N N . TRP A 1 77 ? 41.680 -62.796 6.253 1.00 41.68 77 TRP A N 1
ATOM 570 C CA . TRP A 1 77 ? 42.812 -62.335 5.396 1.00 47.00 77 TRP A CA 1
ATOM 571 C C . TRP A 1 77 ? 43.765 -63.511 5.138 1.00 54.91 77 TRP A C 1
ATOM 572 O O . TRP A 1 77 ? 44.256 -63.612 4.005 1.00 63.26 77 TRP A O 1
ATOM 574 N N . ASN A 1 78 ? 43.989 -64.384 6.134 1.00 64.67 78 ASN A N 1
ATOM 575 C CA . ASN A 1 78 ? 44.860 -65.591 6.014 1.00 68.31 78 ASN A CA 1
ATOM 576 C C . ASN A 1 78 ? 44.311 -66.509 4.913 1.00 73.98 78 ASN A C 1
ATOM 577 O O . ASN A 1 78 ? 45.132 -67.078 4.191 1.00 74.90 78 ASN A O 1
ATOM 579 N N . ASP A 1 79 ? 42.982 -66.643 4.799 1.00 83.44 79 ASP A N 1
ATOM 580 C CA . ASP A 1 79 ? 42.296 -67.348 3.680 1.00 80.06 79 ASP A CA 1
ATOM 581 C C . ASP A 1 79 ? 41.939 -66.330 2.586 1.00 83.34 79 ASP A C 1
ATOM 582 O O . ASP A 1 79 ? 42.855 -65.966 1.812 1.00 81.83 79 ASP A O 1
ATOM 584 N N . ASN A 1 87 ? 43.575 -59.533 -2.027 0.50 50.30 87 ASN A N 1
ATOM 585 C CA . ASN A 1 87 ? 43.279 -58.629 -0.883 0.50 57.64 87 ASN A CA 1
ATOM 586 C C . ASN A 1 87 ? 43.776 -57.217 -1.218 1.00 65.78 87 ASN A C 1
ATOM 587 O O . ASN A 1 87 ? 44.690 -56.722 -0.515 1.00 69.29 87 ASN A O 1
ATOM 589 N N . GLU A 1 88 ? 43.174 -56.591 -2.240 1.00 76.85 88 GLU A N 1
ATOM 590 C CA . GLU A 1 88 ? 43.635 -55.304 -2.838 1.00 60.04 88 GLU A CA 1
ATOM 591 C C . GLU A 1 88 ? 43.501 -54.170 -1.815 1.00 49.46 88 GLU A C 1
ATOM 592 O O . GLU A 1 88 ? 42.571 -54.209 -0.978 1.00 68.25 88 GLU A O 1
ATOM 598 N N . MET A 1 89 ? 44.417 -53.203 -1.897 1.00 44.68 89 MET A N 1
ATOM 599 C CA . MET A 1 89 ? 44.543 -52.047 -0.964 1.00 37.37 89 MET A CA 1
ATOM 600 C C . MET A 1 89 ? 44.291 -50.762 -1.769 1.00 36.19 89 MET A C 1
ATOM 601 O O . MET A 1 89 ? 45.152 -50.408 -2.632 1.00 41.40 89 MET A O 1
ATOM 606 N N . THR A 1 90 ? 43.131 -50.126 -1.561 1.00 31.12 90 THR A N 1
ATOM 607 C CA . THR A 1 90 ? 42.628 -48.997 -2.402 1.00 33.07 90 THR A CA 1
ATOM 608 C C . THR A 1 90 ? 41.992 -47.946 -1.499 1.00 30.49 90 THR A C 1
ATOM 609 O O . THR A 1 90 ? 41.966 -48.158 -0.282 1.00 40.09 90 THR A O 1
ATOM 613 N N . ALA A 1 91 ? 41.595 -46.812 -2.048 1.00 26.75 91 ALA A N 1
ATOM 614 C CA . ALA A 1 91 ? 40.851 -45.786 -1.302 1.00 22.23 91 ALA A CA 1
ATOM 615 C C . ALA A 1 91 ? 39.367 -46.112 -1.416 1.00 23.95 91 ALA A C 1
ATOM 616 O O . ALA A 1 91 ? 38.911 -46.580 -2.463 1.00 27.30 91 ALA A O 1
ATOM 618 N N . PRO A 1 92 ? 38.527 -45.857 -0.387 1.00 25.57 92 PRO A N 1
ATOM 619 C CA . PRO A 1 92 ? 38.911 -45.275 0.904 1.00 21.20 92 PRO A CA 1
ATOM 620 C C . PRO A 1 92 ? 39.463 -46.255 1.954 1.00 20.36 92 PRO A C 1
ATOM 621 O O . PRO A 1 92 ? 39.903 -45.794 3.016 1.00 22.37 92 PRO A O 1
ATOM 625 N N 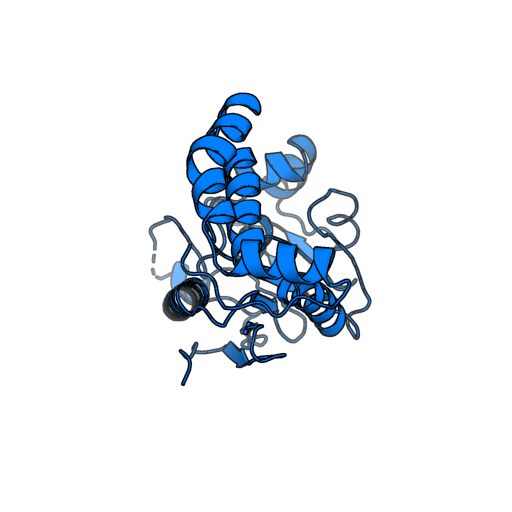. GLY A 1 93 ? 39.447 -47.562 1.673 1.00 21.18 93 GLY A N 1
ATOM 626 C CA . GLY A 1 93 ? 40.103 -48.563 2.539 1.00 19.09 93 GLY A CA 1
ATOM 627 C C . GLY A 1 93 ? 39.204 -49.073 3.660 1.00 21.04 93 GLY A C 1
ATOM 628 O O . GLY A 1 93 ? 38.004 -48.858 3.621 1.00 23.27 93 GLY A O 1
ATOM 629 N N . LEU A 1 94 ? 39.826 -49.717 4.643 1.00 17.95 94 LEU A N 1
ATOM 630 C CA . LEU A 1 94 ? 39.126 -50.448 5.747 1.00 17.61 94 LEU A CA 1
ATOM 631 C C . LEU A 1 94 ? 38.104 -49.532 6.425 1.00 15.58 94 LEU A C 1
ATOM 632 O O . LEU A 1 94 ? 38.486 -48.442 6.940 1.00 16.30 94 LEU A O 1
ATOM 637 N N . ALA A 1 95 ? 36.842 -49.957 6.447 1.00 16.61 95 ALA A N 1
ATOM 638 C CA . ALA A 1 95 ? 35.731 -49.209 7.057 1.00 16.00 95 ALA A CA 1
ATOM 639 C C . ALA A 1 95 ? 35.624 -47.803 6.466 1.00 16.60 95 ALA A C 1
ATOM 640 O O . ALA A 1 95 ? 35.054 -46.912 7.108 1.00 17.78 95 ALA A O 1
ATOM 642 N N . GLY A 1 96 ? 36.136 -47.609 5.264 1.00 16.68 96 GLY A N 1
ATOM 643 C CA . GLY A 1 96 ? 36.030 -46.339 4.545 1.00 17.78 96 GLY A CA 1
ATOM 644 C C . GLY A 1 96 ? 36.805 -45.199 5.155 1.00 16.38 96 GLY A C 1
ATOM 645 O O . GLY A 1 96 ? 36.448 -44.054 4.858 1.00 18.89 96 GLY A O 1
ATOM 646 N N . LEU A 1 97 ? 37.786 -45.463 6.023 1.00 15.36 97 LEU A N 1
ATOM 647 C CA . LEU A 1 97 ? 38.439 -44.339 6.731 1.00 16.78 97 LEU A CA 1
ATOM 648 C C . LEU A 1 97 ? 39.887 -44.031 6.344 1.00 18.38 97 LEU A C 1
ATOM 649 O O . LEU A 1 97 ? 40.216 -42.862 6.280 1.00 18.41 97 LEU A O 1
ATOM 654 N N . PRO A 1 98 ? 40.828 -44.986 6.200 1.00 18.31 98 PRO A N 1
ATOM 655 C CA . PRO A 1 98 ? 42.234 -44.623 6.048 1.00 16.87 98 PRO A CA 1
ATOM 656 C C . PRO A 1 98 ? 42.567 -43.652 4.908 1.00 14.69 98 PRO A C 1
ATOM 657 O O . PRO A 1 98 ? 43.522 -42.925 4.989 1.00 17.57 98 PRO A O 1
ATOM 661 N N . ARG A 1 99 ? 41.794 -43.772 3.818 1.00 15.66 99 ARG A N 1
ATOM 662 C CA . ARG A 1 99 ? 42.028 -42.927 2.625 1.00 15.15 99 ARG A CA 1
ATOM 663 C C . ARG A 1 99 ? 40.752 -42.188 2.241 1.00 17.03 99 ARG A C 1
ATOM 664 O O . ARG A 1 99 ? 40.642 -41.706 1.113 1.00 19.61 99 ARG A O 1
ATOM 672 N N . ARG A 1 100 ? 39.843 -41.978 3.171 1.00 17.08 100 ARG A N 1
ATOM 673 C CA . ARG A 1 100 ? 38.643 -41.127 3.032 1.00 17.70 100 ARG A CA 1
ATOM 674 C C . ARG A 1 100 ? 39.039 -39.707 2.660 1.00 16.51 100 ARG A C 1
ATOM 675 O O . ARG A 1 100 ? 40.038 -39.186 3.164 1.00 17.51 100 ARG A O 1
ATOM 683 N N . ARG A 1 101 ? 38.290 -39.118 1.718 1.00 27.94 101 ARG A N 1
ATOM 684 C CA . ARG A 1 101 ? 38.308 -37.660 1.535 1.00 25.84 101 ARG A CA 1
ATOM 685 C C . ARG A 1 101 ? 36.891 -37.157 1.776 1.00 21.18 101 ARG A C 1
ATOM 686 O O . ARG A 1 101 ? 36.097 -37.084 0.824 1.00 25.23 101 ARG A O 1
ATOM 694 N N . GLY A 1 102 ? 36.582 -36.865 3.047 1.00 20.51 102 GLY A N 1
ATOM 695 C CA . GLY A 1 102 ? 35.206 -36.663 3.516 1.00 20.85 102 GLY A CA 1
ATOM 696 C C . GLY A 1 102 ? 34.653 -35.278 3.186 1.00 17.59 102 GLY A C 1
ATOM 697 O O . GLY A 1 102 ? 35.408 -34.299 3.274 1.00 19.55 102 GLY A O 1
ATOM 698 N N . SER A 1 103 ? 33.347 -35.203 2.930 1.00 22.01 103 SER A N 1
ATOM 699 C CA A SER A 1 103 ? 32.661 -33.902 2.790 0.50 21.32 103 SER A CA 1
ATOM 700 C CA B SER A 1 103 ? 32.549 -33.962 2.792 0.50 21.28 103 SER A CA 1
ATOM 701 C C . SER A 1 103 ? 32.282 -33.345 4.163 1.00 16.55 103 SER A C 1
ATOM 702 O O . SER A 1 103 ? 32.140 -32.147 4.258 1.00 18.29 103 SER A O 1
ATOM 707 N N . LYS A 1 104 ? 32.121 -34.213 5.131 1.00 16.50 104 LYS A N 1
ATOM 708 C CA . LYS A 1 104 ? 31.666 -33.886 6.499 1.00 17.34 104 LYS A CA 1
ATOM 709 C C . LYS A 1 104 ? 32.566 -34.602 7.482 1.00 14.03 104 LYS A C 1
ATOM 710 O O . LYS A 1 104 ? 33.085 -35.681 7.196 1.00 16.36 104 LYS A O 1
ATOM 716 N N . PRO A 1 105 ? 32.808 -33.987 8.662 1.00 15.27 105 PRO A N 1
ATOM 717 C CA . PRO A 1 105 ? 33.778 -34.537 9.599 1.00 13.92 105 PRO A CA 1
ATOM 718 C C . PRO A 1 105 ? 33.326 -35.803 10.347 1.00 15.39 105 PRO A C 1
ATOM 719 O O . PRO A 1 105 ? 32.148 -35.956 10.645 1.00 16.24 105 PRO A O 1
ATOM 723 N N . ILE A 1 106 ? 34.304 -36.686 10.554 1.00 15.51 106 ILE A N 1
ATOM 724 C CA . ILE A 1 106 ? 34.158 -37.915 11.379 1.00 13.64 106 ILE A CA 1
ATOM 725 C C . ILE A 1 106 ? 35.148 -37.817 12.545 1.00 15.91 106 ILE A C 1
ATOM 726 O O . ILE A 1 106 ? 36.348 -37.630 12.356 1.00 17.60 106 ILE A O 1
ATOM 731 N N . ILE A 1 107 ? 34.588 -37.991 13.763 1.00 14.82 107 ILE A N 1
ATOM 732 C CA . ILE A 1 107 ? 35.351 -37.971 15.047 1.00 14.67 107 ILE A CA 1
ATOM 733 C C . ILE A 1 107 ? 35.560 -39.428 15.470 1.00 16.01 107 ILE A C 1
ATOM 734 O O . ILE A 1 107 ? 34.583 -40.172 15.569 1.00 15.99 107 ILE A O 1
ATOM 739 N N . ALA A 1 108 ? 36.787 -39.820 15.738 1.00 14.99 108 ALA A N 1
ATOM 740 C CA . ALA A 1 108 ? 37.069 -41.111 16.396 1.00 14.58 108 ALA A CA 1
ATOM 741 C C . ALA A 1 108 ? 37.057 -40.934 17.946 1.00 15.05 108 ALA A C 1
ATOM 742 O O . ALA A 1 108 ? 37.741 -40.033 18.405 1.00 17.72 108 ALA A O 1
ATOM 744 N N . ALA A 1 109 ? 36.301 -41.818 18.557 1.00 15.39 109 ALA A N 1
ATOM 7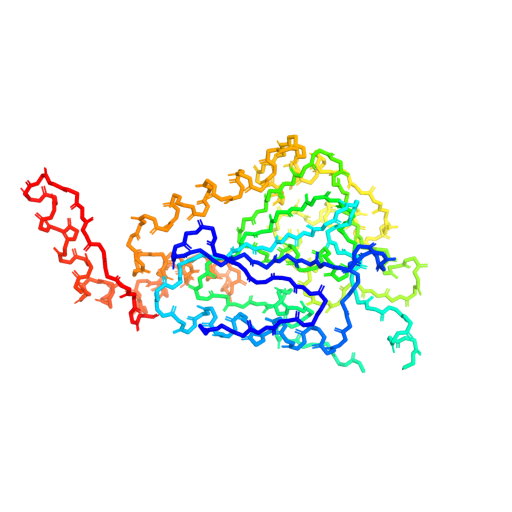45 C CA . ALA A 1 109 ? 36.311 -41.875 20.071 1.00 17.37 109 ALA A CA 1
ATOM 746 C C . ALA A 1 109 ? 36.961 -43.215 20.448 1.00 20.55 109 ALA A C 1
ATOM 747 O O . ALA A 1 109 ? 36.296 -44.249 20.399 1.00 18.47 109 ALA A O 1
ATOM 749 N N . VAL A 1 110 ? 38.262 -43.178 20.725 1.00 18.75 110 VAL A N 1
ATOM 750 C CA . VAL A 1 110 ? 39.079 -44.406 20.852 1.00 16.71 110 VAL A CA 1
ATOM 751 C C . VAL A 1 110 ? 39.032 -44.890 22.335 1.00 15.78 110 VAL A C 1
ATOM 752 O O . VAL A 1 110 ? 39.651 -44.211 23.176 1.00 15.43 110 VAL A O 1
ATOM 756 N N . ASN A 1 111 ? 38.380 -46.016 22.535 1.00 16.55 111 ASN A N 1
ATOM 757 C CA . ASN A 1 111 ? 38.030 -46.481 23.922 1.00 16.93 111 ASN A CA 1
ATOM 758 C C . ASN A 1 111 ? 38.943 -47.620 24.357 1.00 15.72 111 ASN A C 1
ATOM 759 O O . ASN A 1 111 ? 38.686 -48.159 25.458 1.00 19.24 111 ASN A O 1
ATOM 764 N N . GLY A 1 112 ? 39.988 -47.995 23.646 1.00 15.81 112 GLY A N 1
ATOM 765 C CA . GLY A 1 112 ? 40.788 -49.184 23.953 1.00 15.88 112 GLY A CA 1
ATOM 766 C C . GLY A 1 112 ? 41.789 -49.478 22.844 1.00 14.55 112 GLY A C 1
ATOM 767 O O . GLY A 1 112 ? 42.282 -48.493 22.242 1.00 15.17 112 GLY A O 1
ATOM 768 N N . TYR A 1 113 ? 42.085 -50.751 22.602 1.00 16.17 113 TYR A N 1
ATOM 769 C CA . TYR A 1 113 ? 43.106 -51.160 21.597 1.00 20.18 113 TYR A CA 1
ATOM 770 C C . TYR A 1 113 ? 42.767 -50.569 20.209 1.00 15.14 113 TYR A C 1
ATOM 771 O O . TYR A 1 113 ? 41.622 -50.704 19.798 1.00 16.28 113 TYR A O 1
ATOM 780 N N . CYS A 1 114 ? 43.752 -49.867 19.670 1.00 16.32 114 CYS A N 1
ATOM 781 C CA . CYS A 1 114 ? 43.613 -49.236 18.317 1.00 19.16 114 CYS A CA 1
ATOM 782 C C . CYS A 1 114 ? 44.861 -49.643 17.507 1.00 14.75 114 CYS A C 1
ATOM 783 O O . CYS A 1 114 ? 45.872 -48.974 17.575 1.00 17.45 114 CYS A O 1
ATOM 786 N N . LEU A 1 115 ? 44.758 -50.785 16.810 1.00 14.83 115 LEU A N 1
ATOM 787 C CA . LEU A 1 115 ? 45.924 -51.532 16.280 1.00 16.00 115 LEU A CA 1
ATOM 788 C C . LEU A 1 115 ? 45.756 -51.819 14.771 1.00 14.74 115 LEU A C 1
ATOM 789 O O . LEU A 1 115 ? 44.650 -52.199 14.327 1.00 16.16 115 LEU A O 1
ATOM 794 N N . GLY A 1 116 ? 46.862 -51.711 14.049 1.00 15.62 116 GLY A N 1
ATOM 795 C CA . GLY A 1 116 ? 46.900 -52.121 12.640 1.00 14.53 116 GLY A CA 1
ATOM 796 C C . GLY A 1 116 ? 45.909 -51.290 11.838 1.00 14.18 116 GLY A C 1
ATOM 797 O O . GLY A 1 116 ? 45.941 -50.062 11.911 1.00 15.87 116 GLY A O 1
ATOM 798 N N . GLY A 1 117 ? 45.040 -51.959 11.079 1.00 16.69 117 GLY A N 1
ATOM 799 C CA . GLY A 1 117 ? 44.034 -51.233 10.282 1.00 17.34 117 GLY A CA 1
ATOM 800 C C . GLY A 1 117 ? 43.199 -50.293 11.144 1.00 16.26 117 GLY A C 1
ATOM 801 O O . GLY A 1 117 ? 42.731 -49.247 10.675 1.00 17.92 117 GLY A O 1
ATOM 802 N N . GLY A 1 118 ? 42.979 -50.650 12.439 1.00 15.69 118 GLY A N 1
ATOM 803 C CA . GLY A 1 118 ? 42.224 -49.729 13.298 1.00 17.47 118 GLY A CA 1
ATOM 804 C C . GLY A 1 118 ? 42.924 -48.401 13.549 1.00 22.89 118 GLY A C 1
ATOM 805 O O . GLY A 1 118 ? 42.277 -47.361 13.601 1.00 21.56 118 GLY A O 1
ATOM 806 N N . PHE A 1 119 ? 44.222 -48.441 13.677 1.00 21.08 119 PHE A N 1
ATOM 807 C CA . PHE A 1 119 ? 45.022 -47.212 13.806 1.00 16.92 119 PHE A CA 1
ATOM 808 C C . PHE A 1 119 ? 45.078 -46.499 12.440 1.00 14.91 119 PHE A C 1
ATOM 809 O O . PHE A 1 119 ? 45.006 -45.280 12.416 1.00 17.08 119 PHE A O 1
ATOM 817 N N . GLU A 1 120 ? 45.201 -47.264 11.356 1.00 14.19 120 GLU A N 1
ATOM 818 C CA . GLU A 1 120 ? 45.168 -46.579 10.029 1.00 14.10 120 GLU A CA 1
ATOM 819 C C . GLU A 1 120 ? 43.825 -45.851 9.789 1.00 13.78 120 GLU A C 1
ATOM 820 O O . GLU A 1 120 ? 43.831 -44.735 9.222 1.00 16.38 120 GLU A O 1
ATOM 826 N N . MET A 1 121 ? 42.722 -46.380 10.326 1.00 16.38 121 MET A N 1
ATOM 827 C CA . MET A 1 121 ? 41.433 -45.678 10.287 1.00 15.19 121 MET A CA 1
ATOM 828 C C . MET A 1 121 ? 41.559 -44.325 10.995 1.00 14.48 121 MET A C 1
ATOM 829 O O . MET A 1 121 ? 41.095 -43.285 10.561 1.00 17.30 121 MET A O 1
ATOM 834 N N . VAL A 1 122 ? 42.007 -44.404 12.283 1.00 16.00 122 VAL A N 1
ATOM 835 C CA . VAL A 1 122 ? 42.024 -43.186 13.140 1.00 15.42 122 VAL A CA 1
ATOM 836 C C . VAL A 1 122 ? 42.974 -42.098 12.628 1.00 15.99 122 VAL A C 1
ATOM 837 O O . VAL A 1 122 ? 42.650 -40.928 12.759 1.00 17.59 122 VAL A O 1
ATOM 841 N N . ALA A 1 123 ? 44.106 -42.484 12.025 1.00 14.73 123 ALA A N 1
ATOM 842 C CA . ALA A 1 123 ? 45.117 -41.532 11.528 1.00 15.58 123 ALA A CA 1
ATOM 843 C C . ALA A 1 123 ? 44.488 -40.557 10.503 1.00 14.57 123 ALA A C 1
ATOM 844 O O . ALA A 1 123 ? 44.995 -39.428 10.386 1.00 16.38 123 ALA A O 1
ATOM 846 N N . ASN A 1 124 ? 43.410 -40.958 9.831 1.00 15.41 124 ASN A N 1
ATOM 847 C CA . ASN A 1 124 ? 42.739 -40.052 8.882 1.00 15.74 124 ASN A CA 1
ATOM 848 C C . ASN A 1 124 ? 41.385 -39.546 9.317 1.00 17.35 124 ASN A C 1
ATOM 849 O O . ASN A 1 124 ? 40.725 -38.822 8.553 1.00 16.54 124 ASN A O 1
ATOM 854 N N . CYS A 1 125 ? 40.995 -39.743 10.609 1.00 17.64 125 CYS A N 1
ATOM 855 C CA . CYS A 1 125 ? 39.757 -39.126 11.099 1.00 17.12 125 CYS A CA 1
ATOM 856 C C . CYS A 1 125 ? 39.997 -37.627 11.325 1.00 16.85 125 CYS A C 1
ATOM 857 O O . CYS A 1 125 ? 41.140 -37.190 11.464 1.00 16.52 125 CYS A O 1
ATOM 860 N N . ASP A 1 126 ? 38.957 -36.833 11.331 1.00 17.06 126 ASP A N 1
ATOM 861 C CA . ASP A 1 126 ? 39.088 -35.355 11.393 1.00 15.93 126 ASP A CA 1
ATOM 862 C C . ASP A 1 126 ? 39.494 -34.855 12.786 1.00 13.05 126 ASP A C 1
ATOM 863 O O . ASP A 1 126 ? 40.227 -33.912 12.853 1.00 14.85 126 ASP A O 1
ATOM 868 N N . ILE A 1 127 ? 38.937 -35.495 13.804 1.00 15.23 127 ILE A N 1
ATOM 869 C CA . ILE A 1 127 ? 39.193 -35.183 15.252 1.00 14.80 127 ILE A CA 1
ATOM 870 C C . ILE A 1 127 ? 39.286 -36.547 15.923 1.00 13.35 127 ILE A C 1
ATOM 871 O O . ILE A 1 127 ? 38.515 -37.437 15.611 1.00 16.35 127 ILE A O 1
ATOM 876 N N . VAL A 1 128 ? 40.165 -36.615 16.936 1.00 14.00 128 VAL A N 1
ATOM 877 C CA . VAL A 1 128 ? 40.423 -37.875 17.682 1.00 14.60 128 VAL A CA 1
ATOM 878 C C . VAL A 1 128 ? 40.355 -37.592 19.209 1.00 14.25 128 VAL A C 1
ATOM 879 O O . VAL A 1 128 ? 41.124 -36.774 19.673 1.00 17.30 128 VAL A O 1
ATOM 883 N N A VAL A 1 129 ? 39.358 -38.214 19.862 0.48 15.66 129 VAL A N 1
ATOM 884 N N B VAL A 1 129 ? 39.448 -38.285 19.861 0.52 14.32 129 VAL A N 1
ATOM 885 C CA A VAL A 1 129 ? 39.277 -38.255 21.369 0.48 17.46 129 VAL A CA 1
ATOM 886 C CA B VAL A 1 129 ? 39.529 -38.213 21.347 0.52 15.19 129 VAL A CA 1
ATOM 887 C C A VAL A 1 129 ? 39.706 -39.659 21.800 0.48 16.80 129 VAL A C 1
ATOM 888 C C B VAL A 1 129 ? 39.669 -39.642 21.828 0.52 15.62 129 VAL A C 1
ATOM 889 O O A VAL A 1 129 ? 39.366 -40.644 21.153 0.48 19.54 129 VAL A O 1
ATOM 890 O O B VAL A 1 129 ? 39.142 -40.579 21.220 0.52 19.46 129 VAL A O 1
ATOM 897 N N . ALA A 1 130 ? 40.350 -39.785 22.976 1.00 16.84 130 ALA A N 1
ATOM 898 C CA . ALA A 1 130 ? 40.743 -41.112 23.454 1.00 16.05 130 ALA A CA 1
ATOM 899 C C . ALA A 1 130 ? 40.532 -41.166 24.981 1.00 15.30 130 ALA A C 1
ATOM 900 O O . ALA A 1 130 ? 40.709 -40.126 25.647 1.00 16.13 130 ALA A O 1
ATOM 902 N N . SER A 1 131 ? 40.196 -42.350 25.410 1.00 15.82 131 SER A N 1
ATOM 903 C CA . SER A 1 131 ? 40.193 -42.629 26.882 1.00 15.36 131 SER A CA 1
ATOM 904 C C . SER A 1 131 ? 41.631 -42.881 27.321 1.00 16.32 131 SER A C 1
ATOM 905 O O . SER A 1 131 ? 42.504 -43.304 26.565 1.00 16.05 131 SER A O 1
ATOM 908 N N . GLU A 1 132 ? 41.880 -42.721 28.643 1.00 18.30 132 GLU A N 1
ATOM 909 C CA . GLU A 1 132 ? 43.247 -42.898 29.171 1.00 19.16 132 GLU A CA 1
ATOM 910 C C . GLU A 1 132 ? 43.794 -44.295 28.919 1.00 22.51 132 GLU A C 1
ATOM 911 O O . GLU A 1 132 ? 45.003 -44.423 28.818 1.00 19.56 132 GLU A O 1
ATOM 914 N N . ASN A 1 133 ? 42.941 -45.294 28.855 1.00 21.56 133 ASN A N 1
ATOM 915 C CA . ASN A 1 133 ? 43.363 -46.704 28.695 1.00 19.70 133 ASN A CA 1
ATOM 916 C C . ASN A 1 133 ? 43.634 -47.058 27.220 1.00 15.76 133 ASN A C 1
ATOM 917 O O . ASN A 1 133 ? 44.155 -48.154 26.975 1.00 16.58 133 ASN A O 1
ATOM 922 N N . ALA A 1 134 ? 43.271 -46.191 26.266 1.00 15.65 134 ALA A N 1
ATOM 923 C CA . ALA A 1 134 ? 43.486 -46.493 24.840 1.00 15.56 134 ALA A CA 1
ATOM 924 C C . ALA A 1 134 ? 44.978 -46.688 24.551 1.00 14.65 134 ALA A C 1
ATOM 925 O O . ALA A 1 134 ? 45.838 -45.993 25.122 1.00 16.66 134 ALA A O 1
ATOM 927 N N . THR A 1 135 ? 45.259 -47.559 23.562 1.00 16.33 135 THR A N 1
ATOM 928 C CA . THR A 1 135 ? 46.633 -47.777 23.095 1.00 15.91 135 THR A CA 1
ATOM 929 C C . THR A 1 135 ? 46.621 -47.866 21.563 1.00 14.59 135 THR A C 1
ATOM 930 O O . THR A 1 135 ? 45.591 -48.239 21.007 1.00 16.40 135 THR A O 1
ATOM 934 N N . PHE A 1 136 ? 47.762 -47.532 21.005 1.00 15.09 136 PHE A N 1
ATOM 935 C CA . PHE A 1 136 ? 47.886 -47.380 19.522 1.00 15.75 136 PHE A CA 1
ATOM 936 C C . PHE A 1 136 ? 49.120 -48.101 19.022 1.00 15.17 136 PHE A C 1
ATOM 937 O O . PHE A 1 136 ? 50.186 -47.966 19.612 1.00 16.64 136 PHE A O 1
ATOM 945 N N . GLY A 1 137 ? 49.005 -48.764 17.869 1.00 17.19 137 GLY A N 1
ATOM 946 C CA . GLY A 1 137 ? 50.187 -49.429 17.310 1.00 18.15 137 GLY A CA 1
ATOM 947 C C . GLY A 1 137 ? 49.934 -49.918 15.896 1.00 17.20 137 GLY A C 1
ATOM 948 O O . GLY A 1 137 ? 48.760 -50.098 15.569 1.00 20.13 137 GLY A O 1
ATOM 949 N N . LEU A 1 138 ? 51.034 -50.172 15.205 1.00 14.57 138 LEU A N 1
ATOM 950 C CA . LEU A 1 138 ? 51.055 -50.803 13.854 1.00 15.66 138 LEU A CA 1
ATOM 951 C C . LEU A 1 138 ? 51.899 -52.065 13.916 1.00 15.63 138 LEU A C 1
ATOM 952 O O . LEU A 1 138 ? 53.068 -52.052 13.554 1.00 17.38 138 LEU A O 1
ATOM 957 N N . PRO A 1 139 ? 51.367 -53.190 14.446 1.00 16.54 139 PRO A N 1
ATOM 958 C CA . PRO A 1 139 ? 52.173 -54.412 14.593 1.00 17.25 139 PRO A CA 1
ATOM 959 C C . PRO A 1 139 ? 52.455 -55.159 13.276 1.00 17.73 139 PRO A C 1
ATOM 960 O O . PRO A 1 139 ? 53.101 -56.181 13.329 1.00 19.20 139 PRO A O 1
ATOM 964 N N . GLU A 1 140 ? 52.020 -54.615 12.135 1.00 18.88 140 GLU A N 1
ATOM 965 C CA . GLU A 1 140 ? 52.239 -55.216 10.789 1.00 20.41 140 GLU A CA 1
ATOM 966 C C . GLU A 1 140 ? 53.697 -55.667 10.651 1.00 17.94 140 GLU A C 1
ATOM 967 O O . GLU A 1 140 ? 53.932 -56.817 10.204 1.00 20.23 140 GLU A O 1
ATOM 973 N N . VAL A 1 141 ? 54.658 -54.811 11.004 1.00 19.25 141 VAL A N 1
ATOM 974 C CA . VAL A 1 141 ? 56.105 -55.123 10.792 1.00 18.89 141 VAL A CA 1
ATOM 975 C C . VAL A 1 141 ? 56.505 -56.370 11.604 1.00 19.89 141 VAL A C 1
ATOM 976 O O . VAL A 1 141 ? 57.434 -57.064 11.166 1.00 21.30 141 VAL A O 1
ATOM 980 N N . GLN A 1 142 ? 55.825 -56.681 12.714 1.00 18.94 142 GLN A N 1
ATOM 981 C CA A GLN A 1 142 ? 56.165 -57.861 13.553 0.70 21.07 142 GLN A CA 1
ATOM 982 C CA B GLN A 1 142 ? 56.160 -57.864 13.558 0.30 20.95 142 GLN A CA 1
ATOM 983 C C . GLN A 1 142 ? 55.671 -59.165 12.901 1.00 22.01 142 GLN A C 1
ATOM 984 O O . GLN A 1 142 ? 56.167 -60.238 13.307 1.00 23.76 142 GLN A O 1
ATOM 995 N N . ARG A 1 143 ? 54.718 -59.072 11.967 1.00 22.79 143 ARG A N 1
ATOM 996 C CA . ARG A 1 143 ? 54.056 -60.243 11.325 1.00 26.49 143 ARG A CA 1
ATOM 997 C C . ARG A 1 143 ? 54.524 -60.425 9.861 1.00 23.83 143 ARG A C 1
ATOM 998 O O . ARG A 1 143 ? 54.036 -61.343 9.201 1.00 30.96 143 ARG A O 1
ATOM 1006 N N . GLY A 1 144 ? 55.423 -59.590 9.346 1.00 21.01 144 GLY A N 1
ATOM 1007 C CA . GLY A 1 144 ? 55.939 -59.768 7.972 1.00 20.44 144 GLY A CA 1
ATOM 1008 C C . GLY A 1 144 ? 55.132 -59.039 6.917 1.00 19.73 144 GLY A C 1
ATOM 1009 O O . GLY A 1 144 ? 55.348 -59.319 5.730 1.00 25.82 144 GLY A O 1
ATOM 1010 N N . ILE A 1 145 ? 54.244 -58.133 7.300 1.00 20.96 145 ILE A N 1
ATOM 1011 C CA A ILE A 1 145 ? 53.524 -57.271 6.316 0.50 21.91 145 ILE A CA 1
ATOM 1012 C CA B ILE A 1 145 ? 53.488 -57.271 6.356 0.50 22.17 145 ILE A CA 1
ATOM 1013 C C . ILE A 1 145 ? 53.867 -55.809 6.658 1.00 19.61 145 ILE A C 1
ATOM 1014 O O . ILE A 1 145 ? 54.911 -55.580 7.272 1.00 21.32 145 ILE A O 1
ATOM 1023 N N . ALA A 1 146 ? 53.092 -54.844 6.202 1.00 19.65 146 ALA A N 1
ATOM 1024 C CA . ALA A 1 146 ? 53.392 -53.424 6.441 1.00 21.00 146 ALA A CA 1
ATOM 1025 C C . ALA A 1 146 ? 52.074 -52.670 6.450 1.00 19.35 146 ALA A C 1
ATOM 1026 O O . ALA A 1 146 ? 51.070 -53.219 5.917 1.00 20.90 146 ALA A O 1
ATOM 1028 N N . ALA A 1 147 ? 52.080 -51.489 7.061 1.00 19.93 147 ALA A N 1
ATOM 1029 C CA . ALA A 1 147 ? 50.896 -50.623 7.138 1.00 20.58 147 ALA A CA 1
ATOM 1030 C C . ALA A 1 147 ? 50.782 -49.905 5.797 1.00 17.64 147 ALA A C 1
ATOM 1031 O O . ALA A 1 147 ? 51.430 -48.864 5.640 1.00 19.06 147 ALA A O 1
ATOM 1033 N N . VAL A 1 148 ? 49.994 -50.448 4.872 1.00 17.24 148 VAL A N 1
ATOM 1034 C CA . VAL A 1 148 ? 49.905 -49.889 3.495 1.00 16.88 148 VAL A CA 1
ATOM 1035 C C . VAL A 1 148 ? 48.514 -49.339 3.224 1.00 16.48 148 VAL A C 1
ATOM 1036 O O . VAL A 1 148 ? 48.265 -48.970 2.071 1.00 19.95 148 VAL A O 1
ATOM 1040 N N . ALA A 1 149 ? 47.663 -49.174 4.237 1.00 19.12 149 ALA A N 1
ATOM 1041 C CA . ALA A 1 149 ? 46.288 -48.659 4.032 1.00 18.58 149 ALA A CA 1
ATOM 1042 C C . ALA A 1 149 ? 46.260 -47.136 3.822 1.00 17.30 149 ALA A C 1
ATOM 1043 O O . ALA A 1 149 ? 45.191 -46.667 3.452 1.00 20.67 149 ALA A O 1
ATOM 1045 N N . GLY A 1 150 ? 47.377 -46.400 4.005 1.00 19.63 150 GLY A N 1
ATOM 1046 C CA . GLY A 1 150 ? 47.472 -44.943 3.781 1.00 19.32 150 GLY A CA 1
ATOM 1047 C C . GLY A 1 150 ? 47.906 -44.149 5.018 1.00 16.99 150 GLY A C 1
ATOM 1048 O O . GLY A 1 150 ? 48.101 -42.905 4.921 1.00 17.06 150 GLY A O 1
ATOM 1049 N N . SER A 1 151 ? 48.112 -44.798 6.160 1.00 17.70 151 SER A N 1
ATOM 1050 C CA . SER A 1 151 ? 48.477 -44.078 7.383 1.00 17.12 151 SER A CA 1
ATOM 1051 C C . SER A 1 151 ? 49.903 -43.527 7.321 1.00 14.99 151 SER A C 1
ATOM 1052 O O . SER A 1 151 ? 50.150 -42.503 8.014 1.00 17.66 151 SER A O 1
ATOM 1055 N N . LEU A 1 152 ? 50.859 -44.196 6.678 1.00 17.03 152 LEU A N 1
ATOM 1056 C CA . LEU A 1 152 ? 52.278 -43.787 6.857 1.00 16.43 152 LEU A CA 1
ATOM 1057 C C . LEU A 1 152 ? 52.491 -42.335 6.452 1.00 16.45 152 LEU A C 1
ATOM 1058 O O . LEU A 1 152 ? 53.064 -41.559 7.223 1.00 19.33 152 LEU A O 1
ATOM 1063 N N . PRO A 1 153 ? 52.097 -41.870 5.245 1.00 18.04 153 PRO A N 1
ATOM 1064 C CA . PRO A 1 153 ? 52.345 -40.463 4.910 1.00 16.78 153 PRO A CA 1
ATOM 1065 C C . PRO A 1 153 ? 51.545 -39.483 5.787 1.00 15.55 153 PRO A C 1
ATOM 1066 O O . PRO A 1 153 ? 52.011 -38.385 6.039 1.00 17.55 153 PRO A O 1
ATOM 1070 N N . ARG A 1 154 ? 50.362 -39.905 6.222 1.00 16.10 154 ARG A N 1
ATOM 1071 C CA . ARG A 1 154 ? 49.473 -39.098 7.087 1.00 16.22 154 ARG A CA 1
ATOM 1072 C C . ARG A 1 154 ? 50.110 -38.963 8.475 1.00 14.83 154 ARG A C 1
ATOM 1073 O O . ARG A 1 154 ? 50.179 -37.843 8.995 1.00 16.82 154 ARG A O 1
ATOM 1081 N N . LEU A 1 155 ? 50.641 -40.044 9.008 1.00 15.55 155 LEU A N 1
ATOM 1082 C CA . LEU A 1 155 ? 51.283 -39.977 10.352 1.00 16.02 155 LEU A CA 1
ATOM 1083 C C . LEU A 1 155 ? 52.534 -39.120 10.280 1.00 15.20 155 LEU A C 1
ATOM 1084 O O . LEU A 1 155 ? 52.845 -38.383 11.222 1.00 17.40 155 LEU A O 1
ATOM 1089 N N . VAL A 1 156 ? 53.294 -39.188 9.169 1.00 17.15 156 VAL A N 1
ATOM 1090 C CA . VAL A 1 156 ? 54.480 -38.305 8.994 1.00 18.03 156 VAL A CA 1
ATOM 1091 C C . VAL A 1 156 ? 54.024 -36.850 9.129 1.00 14.75 156 VAL A C 1
ATOM 1092 O O . VAL A 1 156 ? 54.732 -36.042 9.756 1.00 16.45 156 VAL A O 1
ATOM 1096 N N . ARG A 1 157 ? 52.886 -36.499 8.523 1.00 15.66 157 ARG A N 1
ATOM 1097 C CA . ARG A 1 157 ? 52.400 -35.106 8.516 1.00 17.05 157 ARG A CA 1
ATOM 1098 C C . ARG A 1 157 ? 51.765 -34.670 9.828 1.00 17.05 157 ARG A C 1
ATOM 1099 O O . ARG A 1 157 ? 51.593 -33.450 9.969 1.00 22.40 157 ARG A O 1
ATOM 1107 N N . VAL A 1 158 ? 51.279 -35.600 10.635 1.00 16.73 158 VAL A N 1
ATOM 1108 C CA . VAL A 1 158 ? 50.707 -35.257 11.977 1.00 17.06 158 VAL A CA 1
ATOM 1109 C C . VAL A 1 158 ? 51.751 -35.357 13.090 1.00 15.10 158 VAL A C 1
ATOM 1110 O O . VAL A 1 158 ? 51.808 -34.426 13.931 1.00 17.89 158 VAL A O 1
ATOM 1114 N N . LEU A 1 159 ? 52.468 -36.458 13.150 1.00 15.46 159 LEU A N 1
ATOM 1115 C CA . LEU A 1 159 ? 53.385 -36.720 14.285 1.00 16.12 159 LEU A CA 1
ATOM 1116 C C . LEU A 1 159 ? 54.772 -36.141 14.021 1.00 15.16 159 LEU A C 1
ATOM 1117 O O . LEU A 1 159 ? 55.560 -36.005 14.957 1.00 16.00 159 LEU A O 1
ATOM 1122 N N . GLY A 1 160 ? 55.104 -35.916 12.758 1.00 15.11 160 GLY A N 1
ATOM 1123 C CA . GLY A 1 160 ? 56.481 -35.702 12.313 1.00 14.99 160 GLY A CA 1
ATOM 1124 C C . GLY A 1 160 ? 57.162 -37.011 11.938 1.00 13.93 160 GLY A C 1
ATOM 1125 O O . GLY A 1 160 ? 56.765 -38.079 12.422 1.00 15.32 160 GLY A O 1
ATOM 1126 N N . LYS A 1 161 ? 58.165 -36.935 11.053 1.00 15.24 161 LYS A N 1
ATOM 1127 C CA . LYS A 1 161 ? 58.826 -38.147 10.514 1.00 16.22 161 LYS A CA 1
ATOM 1128 C C . LYS A 1 161 ? 59.327 -39.058 11.646 1.00 13.64 161 LYS A C 1
ATOM 1129 O O . LYS A 1 161 ? 59.126 -40.272 11.551 1.00 16.20 161 LYS A O 1
ATOM 1135 N N . GLN A 1 162 ? 60.011 -38.467 12.645 1.00 15.42 162 GLN A N 1
ATOM 1136 C CA . GLN A 1 162 ? 60.769 -39.329 13.610 1.00 14.28 162 GLN A CA 1
ATOM 1137 C C . GLN A 1 162 ? 59.794 -40.128 14.535 1.00 14.22 162 GLN A C 1
ATOM 1138 O O . GLN A 1 162 ? 60.101 -41.284 14.873 1.00 15.54 162 GLN A O 1
ATOM 1144 N N . ARG A 1 163 ? 58.649 -39.540 14.858 1.00 14.06 163 ARG A N 1
ATOM 1145 C CA . ARG A 1 163 ? 57.638 -40.221 15.691 1.00 13.88 163 ARG A CA 1
ATOM 1146 C C . ARG A 1 163 ? 56.847 -41.236 14.883 1.00 14.76 163 ARG A C 1
ATOM 1147 O O . ARG A 1 163 ? 56.609 -42.350 15.384 1.00 16.04 163 ARG A O 1
ATOM 1155 N N . ALA A 1 164 ? 56.486 -40.889 13.641 1.00 14.32 164 ALA A N 1
ATOM 1156 C CA . ALA A 1 164 ? 55.865 -41.887 12.745 1.00 15.48 164 ALA A CA 1
ATOM 1157 C C . ALA A 1 164 ? 56.824 -43.082 12.573 1.00 16.15 164 ALA A C 1
ATOM 1158 O O . ALA A 1 164 ? 56.371 -44.234 12.593 1.00 15.83 164 ALA A O 1
ATOM 1160 N N . ALA A 1 165 ? 58.115 -42.803 12.393 1.00 16.76 165 ALA A N 1
ATOM 1161 C CA . ALA A 1 165 ? 59.149 -43.848 12.229 1.00 16.78 165 ALA A CA 1
ATOM 1162 C C . ALA A 1 165 ? 59.234 -44.744 13.462 1.00 12.80 165 ALA A C 1
ATOM 1163 O O . ALA A 1 165 ? 59.249 -45.979 13.323 1.00 14.98 165 ALA A O 1
ATOM 1165 N N . GLU A 1 166 ? 59.257 -44.140 14.650 1.00 13.38 166 GLU A N 1
ATOM 1166 C CA . GLU A 1 166 ? 59.394 -44.983 15.858 1.00 14.81 166 GLU A CA 1
ATOM 1167 C C . GLU A 1 166 ? 58.184 -45.929 15.967 1.00 14.02 166 GLU A C 1
ATOM 1168 O O . GLU A 1 166 ? 58.367 -47.147 16.175 1.00 15.32 166 GLU A O 1
ATOM 1174 N N . ILE A 1 167 ? 56.977 -45.415 15.729 1.00 14.64 167 ILE A N 1
ATOM 1175 C CA . ILE A 1 167 ? 55.765 -46.258 15.828 1.00 14.24 167 ILE A CA 1
ATOM 1176 C C . ILE A 1 167 ? 55.816 -47.348 14.740 1.00 13.68 167 ILE A C 1
ATOM 1177 O O . ILE A 1 167 ? 55.659 -48.543 15.048 1.00 14.59 167 ILE A O 1
ATOM 1182 N N . ALA A 1 168 ? 55.984 -46.932 13.476 1.00 14.66 168 ALA A N 1
ATOM 1183 C CA . ALA A 1 168 ? 55.801 -47.866 12.356 1.00 14.60 168 ALA A CA 1
ATOM 1184 C C . ALA A 1 168 ? 56.955 -48.871 12.271 1.00 13.65 168 ALA A C 1
ATOM 1185 O O . ALA A 1 168 ? 56.699 -50.026 11.902 1.00 15.76 168 ALA A O 1
ATOM 1187 N N . LEU A 1 169 ? 58.187 -48.453 12.531 1.00 14.76 169 LEU A N 1
ATOM 1188 C CA . LEU A 1 169 ? 59.344 -49.378 12.435 1.00 15.59 169 LEU A CA 1
ATOM 1189 C C . LEU A 1 169 ? 59.395 -50.363 13.602 1.00 14.73 169 LEU A C 1
ATOM 1190 O O . LEU A 1 169 ? 59.870 -51.488 13.407 1.00 15.80 169 LEU A O 1
ATOM 1195 N N . SER A 1 170 ? 58.988 -49.934 14.797 1.00 16.62 170 SER A N 1
ATOM 1196 C CA . SER A 1 170 ? 59.065 -50.801 15.995 1.00 16.46 170 SER A CA 1
ATOM 1197 C C . SER A 1 170 ? 57.901 -51.799 16.054 1.00 14.80 170 SER A C 1
ATOM 1198 O O . SER A 1 170 ? 58.116 -52.923 16.515 1.00 18.50 170 SER A O 1
ATOM 1201 N N . GLY A 1 171 ? 56.711 -51.401 15.622 1.00 16.10 171 GLY A N 1
ATOM 1202 C CA . GLY A 1 171 ? 55.488 -52.188 15.782 1.00 16.26 171 GLY A CA 1
ATOM 1203 C C . GLY A 1 171 ? 54.993 -52.290 17.201 1.00 16.36 171 GLY A C 1
ATOM 1204 O O . GLY A 1 171 ? 54.070 -53.122 17.399 1.00 19.47 171 GLY A O 1
ATOM 1205 N N . LEU A 1 172 ? 55.520 -51.499 18.159 1.00 15.77 172 LEU A N 1
ATOM 1206 C CA . LEU A 1 172 ? 55.107 -51.603 19.578 1.00 17.09 172 LEU A CA 1
ATOM 1207 C C . LEU A 1 172 ? 53.843 -50.783 19.839 1.00 16.26 172 LEU A C 1
ATOM 1208 O O . LEU A 1 172 ? 53.393 -50.032 18.969 1.00 18.64 172 LEU A O 1
ATOM 1213 N N . SER A 1 173 ? 53.281 -50.935 21.035 1.00 17.24 173 SER A N 1
ATOM 1214 C CA . SER A 1 173 ? 52.084 -50.194 21.471 1.00 17.48 173 SER A CA 1
ATOM 1215 C C . SER A 1 173 ? 52.503 -48.948 22.256 1.00 15.02 173 SER A C 1
ATOM 1216 O O . SER A 1 173 ? 53.483 -48.966 23.078 1.00 20.22 173 SER A O 1
ATOM 1219 N N . PHE A 1 174 ? 51.754 -47.883 22.033 1.00 15.08 174 PHE A N 1
ATOM 1220 C CA . PHE A 1 174 ? 51.972 -46.529 22.600 1.00 16.16 174 PHE A CA 1
ATOM 1221 C C . PHE A 1 174 ? 50.682 -46.061 23.259 1.00 16.05 174 PHE A C 1
ATOM 1222 O O . PHE A 1 174 ? 49.604 -46.417 22.841 1.00 16.67 174 PHE A O 1
ATOM 1230 N N . SER A 1 175 ? 50.793 -45.323 24.357 1.00 16.76 175 SER A N 1
ATOM 1231 C CA . SER A 1 175 ? 49.607 -44.892 25.127 1.00 17.45 175 SER A CA 1
ATOM 1232 C C . SER A 1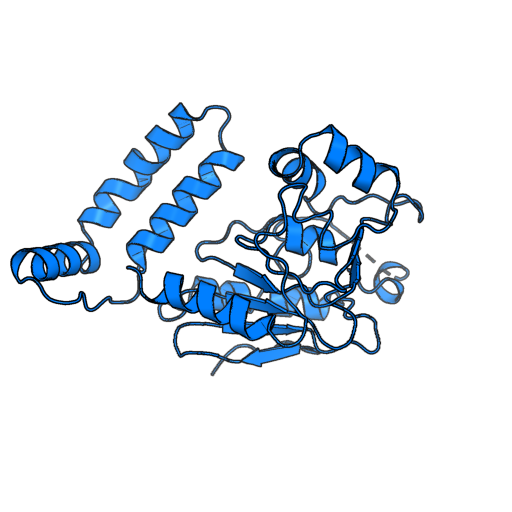 175 ? 48.848 -43.736 24.496 1.00 14.53 175 SER A C 1
ATOM 1233 O O . SER A 1 175 ? 49.422 -42.980 23.675 1.00 16.92 175 SER A O 1
ATOM 1236 N N . ALA A 1 176 ? 47.604 -43.571 24.918 1.00 16.95 176 ALA A N 1
ATOM 1237 C CA . ALA A 1 176 ? 46.794 -42.385 24.591 1.00 16.45 176 ALA A CA 1
ATOM 1238 C C . ALA A 1 176 ? 47.566 -41.112 24.943 1.00 15.80 176 ALA A C 1
ATOM 1239 O O . ALA A 1 176 ? 47.608 -40.143 24.193 1.00 17.04 176 ALA A O 1
ATOM 1241 N N . SER A 1 177 ? 48.134 -41.064 26.151 1.00 18.49 177 SER A N 1
ATOM 1242 C CA A SER A 1 177 ? 48.869 -39.852 26.566 0.50 18.52 177 SER A CA 1
ATOM 1243 C CA B SER A 1 177 ? 48.912 -39.891 26.606 0.50 19.72 177 SER A CA 1
ATOM 1244 C C . SER A 1 177 ? 50.027 -39.566 25.602 1.00 16.60 177 SER A C 1
ATOM 1245 O O . SER A 1 177 ? 50.247 -38.378 25.309 1.00 17.89 177 SER A O 1
ATOM 1250 N N . GLN A 1 178 ? 50.735 -40.592 25.128 1.00 16.68 178 GLN A N 1
ATOM 1251 C CA A GLN A 1 178 ? 51.850 -40.404 24.146 0.50 17.03 178 GLN A CA 1
ATOM 1252 C CA B GLN A 1 178 ? 51.844 -40.386 24.157 0.50 16.67 178 GLN A CA 1
ATOM 1253 C C . GLN A 1 178 ? 51.281 -39.842 22.827 1.00 15.66 178 GLN A C 1
ATOM 1254 O O . GLN A 1 178 ? 51.861 -38.893 22.280 1.00 16.27 178 GLN A O 1
ATOM 1265 N N . LEU A 1 179 ? 50.183 -40.401 22.351 1.00 14.58 179 LEU A N 1
ATOM 1266 C CA . LEU A 1 179 ? 49.656 -39.953 21.036 1.00 15.19 179 LEU A CA 1
ATOM 1267 C C . LEU A 1 179 ? 49.011 -38.568 21.149 1.00 16.81 179 LEU A C 1
ATOM 1268 O O . LEU A 1 179 ? 48.867 -37.867 20.161 1.00 15.83 179 LEU A O 1
ATOM 1273 N N . GLU A 1 180 ? 48.632 -38.104 22.335 1.00 15.75 180 GLU A N 1
ATOM 1274 C CA . GLU A 1 180 ? 48.226 -36.719 22.567 1.00 17.06 180 GLU A CA 1
ATOM 1275 C C . GLU A 1 180 ? 49.483 -35.833 22.579 1.00 14.95 180 GLU A C 1
ATOM 1276 O O . GLU A 1 180 ? 49.480 -34.771 21.950 1.00 15.10 180 GLU A O 1
ATOM 1282 N N . ARG A 1 181 ? 50.552 -36.203 23.286 1.00 15.48 181 ARG A N 1
ATOM 1283 C CA A ARG A 1 181 ? 51.759 -35.342 23.317 0.50 17.11 181 ARG A CA 1
ATOM 1284 C CA B ARG A 1 181 ? 51.798 -35.408 23.328 0.50 16.60 181 ARG A CA 1
ATOM 1285 C C . ARG A 1 181 ? 52.288 -35.223 21.880 1.00 14.83 181 ARG A C 1
ATOM 1286 O O . ARG A 1 181 ? 52.877 -34.158 21.561 1.00 19.55 181 ARG A O 1
ATOM 1301 N N . TRP A 1 182 ? 52.109 -36.291 21.107 1.00 15.37 182 TRP A N 1
ATOM 1302 C CA . TRP A 1 182 ? 52.703 -36.325 19.739 1.00 14.80 182 TRP A CA 1
ATOM 1303 C C . TRP A 1 182 ? 51.792 -35.724 18.661 1.00 14.84 182 TRP A C 1
ATOM 1304 O O . TRP A 1 182 ? 52.300 -35.570 17.515 1.00 18.31 182 TRP A O 1
ATOM 1315 N N . GLY A 1 183 ? 50.545 -35.416 18.936 1.00 14.62 183 GLY A N 1
ATOM 1316 C CA . GLY A 1 183 ? 49.767 -34.580 17.992 1.00 14.84 183 GLY A CA 1
ATOM 1317 C C . GLY A 1 183 ? 48.525 -35.194 17.389 1.00 14.51 183 GLY A C 1
ATOM 1318 O O . GLY A 1 183 ? 47.717 -34.416 16.829 1.00 15.59 183 GLY A O 1
ATOM 1319 N N . LEU A 1 184 ? 48.324 -36.496 17.492 1.00 14.81 184 LEU A N 1
ATOM 1320 C CA . LEU A 1 184 ? 47.159 -37.134 16.832 1.00 14.75 184 LEU A CA 1
ATOM 1321 C C . LEU A 1 184 ? 45.874 -37.033 17.642 1.00 14.55 184 LEU A C 1
ATOM 1322 O O . LEU A 1 184 ? 44.774 -36.807 17.124 1.00 16.91 184 LEU A O 1
ATOM 1327 N N . VAL A 1 185 ? 46.010 -37.233 18.981 1.00 15.59 185 VAL A N 1
ATOM 1328 C CA . VAL A 1 185 ? 44.825 -37.275 19.868 1.00 14.06 185 VAL A CA 1
ATOM 1329 C C . VAL A 1 185 ? 44.557 -35.844 20.381 1.00 12.84 185 VAL A C 1
ATOM 1330 O O . VAL A 1 185 ? 45.470 -35.233 20.980 1.00 15.23 185 VAL A O 1
ATOM 1334 N N . ASN A 1 186 ? 43.383 -35.296 20.087 1.00 14.09 186 ASN A N 1
ATOM 1335 C CA . ASN A 1 186 ? 42.989 -33.930 20.449 1.00 14.62 186 ASN A CA 1
ATOM 1336 C C . ASN A 1 186 ? 42.887 -33.817 21.999 1.00 15.64 186 ASN A C 1
ATOM 1337 O O . ASN A 1 186 ? 43.187 -32.765 22.487 1.00 19.25 186 ASN A O 1
ATOM 1342 N N . ARG A 1 187 ? 42.306 -34.826 22.601 1.00 16.61 187 ARG A N 1
ATOM 1343 C CA A ARG A 1 187 ? 41.991 -34.802 24.062 0.50 18.58 187 ARG A CA 1
ATOM 1344 C CA B ARG A 1 187 ? 42.256 -34.809 24.079 0.50 18.12 187 ARG A CA 1
ATOM 1345 C C . ARG A 1 187 ? 42.065 -36.222 24.586 1.00 17.73 187 ARG A C 1
ATOM 1346 O O . ARG A 1 187 ? 41.464 -37.097 23.950 1.00 17.59 187 ARG A O 1
ATOM 1361 N N . VAL A 1 188 ? 42.597 -36.369 25.805 1.00 18.18 188 VAL A N 1
ATOM 1362 C CA . VAL A 1 188 ? 42.499 -37.641 26.557 1.00 16.91 188 VAL A CA 1
ATOM 1363 C C . VAL A 1 188 ? 41.575 -37.380 27.746 1.00 15.84 188 VAL A C 1
ATOM 1364 O O . VAL A 1 188 ? 41.771 -36.346 28.429 1.00 17.91 188 VAL A O 1
ATOM 1368 N N . VAL A 1 189 ? 40.611 -38.271 27.912 1.00 16.39 189 VAL A N 1
ATOM 1369 C CA . VAL A 1 189 ? 39.609 -38.145 28.996 1.00 17.18 189 VAL A CA 1
ATOM 1370 C C . VAL A 1 189 ? 39.428 -39.502 29.670 1.00 19.08 189 VAL A C 1
ATOM 1371 O O . VAL A 1 189 ? 39.947 -40.544 29.244 1.00 19.43 189 VAL A O 1
ATOM 1375 N N . GLU A 1 190 ? 38.868 -39.441 30.889 1.00 21.47 190 GLU A N 1
ATOM 1376 C CA . GLU A 1 190 ? 38.489 -40.703 31.566 1.00 21.30 190 GLU A CA 1
ATOM 1377 C C . GLU A 1 190 ? 37.471 -41.470 30.706 1.00 17.94 190 GLU A C 1
ATOM 1378 O O . GLU A 1 190 ? 36.628 -40.830 30.027 1.00 19.08 190 GLU A O 1
ATOM 1384 N N . HIS A 1 191 ? 37.543 -42.802 30.742 1.00 18.42 191 HIS A N 1
ATOM 1385 C CA . HIS A 1 191 ? 36.720 -43.698 29.890 1.00 18.99 191 HIS A CA 1
ATOM 1386 C C . HIS A 1 191 ? 35.247 -43.344 30.067 1.00 17.88 191 HIS A C 1
ATOM 1387 O O . HIS A 1 191 ? 34.494 -43.287 29.070 1.00 20.46 191 HIS A O 1
ATOM 1394 N N . ASP A 1 192 ? 34.807 -43.064 31.302 1.00 18.17 192 ASP A N 1
ATOM 1395 C CA . ASP A 1 192 ? 33.382 -42.742 31.545 1.00 17.00 192 ASP A CA 1
ATOM 1396 C C . ASP A 1 192 ? 32.925 -41.546 30.666 1.00 19.00 192 ASP A C 1
ATOM 1397 O O . ASP A 1 192 ? 31.728 -41.488 30.360 1.00 24.20 192 ASP A O 1
ATOM 1402 N N . GLN A 1 193 ? 33.815 -40.592 30.418 1.00 18.68 193 GLN A N 1
ATOM 1403 C CA A GLN A 1 193 ? 33.468 -39.313 29.732 0.40 18.46 193 GLN A CA 1
ATOM 1404 C CA B GLN A 1 193 ? 33.524 -39.297 29.739 0.60 18.50 193 GLN A CA 1
ATOM 1405 C C . GLN A 1 193 ? 33.790 -39.365 28.221 1.00 16.67 193 GLN A C 1
ATOM 1406 O O . GLN A 1 193 ? 33.536 -38.351 27.573 1.00 18.07 193 GLN A O 1
ATOM 1417 N N . LEU A 1 194 ? 34.304 -40.485 27.715 1.00 16.41 194 LEU A N 1
ATOM 1418 C CA . LEU A 1 194 ? 34.757 -40.521 26.281 1.00 17.05 194 LEU A CA 1
ATOM 1419 C C . LEU A 1 194 ? 33.610 -40.170 25.326 1.00 13.59 194 LEU A C 1
ATOM 1420 O O . LEU A 1 194 ? 33.810 -39.218 24.487 1.00 18.03 194 LEU A O 1
ATOM 1425 N N . LEU A 1 195 ? 32.500 -40.891 25.364 1.00 16.99 195 LEU A N 1
ATOM 1426 C CA . LEU A 1 195 ? 31.457 -40.639 24.330 1.00 15.66 195 LEU A CA 1
ATOM 1427 C C . LEU A 1 195 ? 30.883 -39.235 24.518 1.00 16.93 195 LEU A C 1
ATOM 1428 O O . LEU A 1 195 ? 30.644 -38.538 23.521 1.00 17.63 195 LEU A O 1
ATOM 1433 N N . ALA A 1 196 ? 30.639 -38.802 25.762 1.00 17.17 196 ALA A N 1
ATOM 1434 C CA . ALA A 1 196 ? 30.070 -37.466 25.992 1.00 17.17 196 ALA A CA 1
ATOM 1435 C C . ALA A 1 196 ? 31.000 -36.399 25.412 1.00 16.17 196 ALA A C 1
ATOM 1436 O O . ALA A 1 196 ? 30.483 -35.363 24.929 1.00 18.91 196 ALA A O 1
ATOM 1438 N N . THR A 1 197 ? 32.305 -36.577 25.533 1.00 16.99 197 THR A N 1
ATOM 1439 C CA . THR A 1 197 ? 33.292 -35.596 25.022 1.00 15.85 197 THR A CA 1
ATOM 1440 C C . THR A 1 197 ? 33.193 -35.549 23.476 1.00 16.38 197 THR A C 1
ATOM 1441 O O . THR A 1 197 ? 33.110 -34.435 22.910 1.00 16.60 197 THR A O 1
ATOM 1445 N N . ALA A 1 198 ? 33.146 -36.717 22.857 1.00 15.93 198 ALA A N 1
ATOM 1446 C CA . ALA A 1 198 ? 32.999 -36.743 21.370 1.00 14.83 198 ALA A CA 1
ATOM 1447 C C . ALA A 1 198 ? 31.692 -36.059 20.993 1.00 13.65 198 ALA A C 1
ATOM 1448 O O . ALA A 1 198 ? 31.637 -35.293 19.988 1.00 17.57 198 ALA A O 1
ATOM 1450 N N . VAL A 1 199 ? 30.601 -36.372 21.653 1.00 17.69 199 VAL A N 1
ATOM 1451 C CA . VAL A 1 199 ? 29.286 -35.763 21.350 1.00 16.34 199 VAL A CA 1
ATOM 1452 C C . VAL A 1 199 ? 29.313 -34.246 21.566 1.00 15.77 199 VAL A C 1
ATOM 1453 O O . VAL A 1 199 ? 28.675 -33.495 20.822 1.00 16.42 199 VAL A O 1
ATOM 1457 N N . GLU A 1 200 ? 29.970 -33.762 22.604 1.00 17.31 200 GLU A N 1
ATOM 1458 C CA . GLU A 1 200 ? 30.070 -32.301 22.865 1.00 17.71 200 GLU A CA 1
ATOM 1459 C C . GLU A 1 200 ? 30.746 -31.602 21.662 1.00 15.14 200 GLU A C 1
ATOM 1460 O O . GLU A 1 200 ? 30.264 -30.537 21.199 1.00 17.73 200 GLU A O 1
ATOM 1463 N N . ILE A 1 201 ? 31.853 -32.149 21.205 1.00 15.56 201 ILE A N 1
ATOM 1464 C CA . ILE A 1 201 ? 32.591 -31.576 20.054 1.00 16.07 201 ILE A CA 1
ATOM 1465 C C . ILE A 1 201 ? 31.694 -31.649 18.817 1.00 14.26 201 ILE A C 1
ATOM 1466 O O . ILE A 1 201 ? 31.597 -30.626 18.090 1.00 15.78 201 ILE A O 1
ATOM 1471 N N . ALA A 1 202 ? 31.070 -32.802 18.575 1.00 15.94 202 ALA A N 1
ATOM 1472 C CA . ALA A 1 202 ? 30.177 -32.956 17.396 1.00 16.34 202 ALA A CA 1
ATOM 1473 C C . ALA A 1 202 ? 29.037 -31.935 17.477 1.00 15.64 202 ALA A C 1
ATOM 1474 O O . ALA A 1 202 ? 28.623 -31.375 16.417 1.00 16.96 202 ALA A O 1
ATOM 1476 N N . THR A 1 203 ? 28.476 -31.741 18.673 1.00 15.90 203 THR A N 1
ATOM 1477 C CA . THR A 1 203 ? 27.327 -30.827 18.850 1.00 17.10 203 THR A CA 1
ATOM 1478 C C . THR A 1 203 ? 27.770 -29.392 18.505 1.00 17.52 203 THR A C 1
ATOM 1479 O O . THR A 1 203 ? 27.008 -28.660 17.821 1.00 18.48 203 THR A O 1
ATOM 1483 N N . ALA A 1 204 ? 28.926 -28.960 18.999 1.00 16.71 204 ALA A N 1
ATOM 1484 C CA . ALA A 1 204 ? 29.474 -27.628 18.680 1.00 17.54 204 ALA A CA 1
ATOM 1485 C C . ALA A 1 204 ? 29.547 -27.461 17.146 1.00 17.32 204 ALA A C 1
ATOM 1486 O O . ALA A 1 204 ? 29.070 -26.420 16.617 1.00 20.67 204 ALA A O 1
ATOM 1488 N N . ILE A 1 205 ? 30.088 -28.451 16.425 1.00 16.09 205 ILE A N 1
ATOM 1489 C CA . ILE A 1 205 ? 30.259 -28.358 14.954 1.00 15.07 205 ILE A CA 1
ATOM 1490 C C . ILE A 1 205 ? 28.873 -28.309 14.289 1.00 17.22 205 ILE A C 1
ATOM 1491 O O . ILE A 1 205 ? 28.668 -27.491 13.365 1.00 18.99 205 ILE A O 1
ATOM 1496 N N . SER A 1 206 ? 27.934 -29.111 14.791 1.00 16.13 206 SER A N 1
ATOM 1497 C CA . SER A 1 206 ? 26.564 -29.287 14.223 1.00 17.33 206 SER A CA 1
ATOM 1498 C C . SER A 1 206 ? 25.723 -27.997 14.345 1.00 19.01 206 SER A C 1
ATOM 1499 O O . SER A 1 206 ? 24.715 -27.878 13.614 1.00 23.20 206 SER A O 1
ATOM 1502 N N . ARG A 1 207 ? 26.111 -27.074 15.229 1.00 19.36 207 ARG A N 1
ATOM 1503 C CA . ARG A 1 207 ? 25.404 -25.777 15.443 1.00 22.58 207 ARG A CA 1
ATOM 1504 C C . ARG A 1 207 ? 25.826 -24.736 14.408 1.00 20.54 207 ARG A C 1
ATOM 1505 O O . ARG A 1 207 ? 25.159 -23.676 14.316 1.00 23.29 207 ARG A O 1
ATOM 1513 N N . ASN A 1 208 ? 26.903 -25.006 13.680 1.00 18.75 208 ASN A N 1
ATOM 1514 C CA . ASN A 1 208 ? 27.477 -24.041 12.715 1.00 20.84 208 ASN A CA 1
ATOM 1515 C C . ASN A 1 208 ? 26.763 -24.189 11.371 1.00 18.46 208 ASN A C 1
ATOM 1516 O O . ASN A 1 208 ? 26.059 -25.166 11.102 1.00 21.74 208 ASN A O 1
ATOM 1521 N N . SER A 1 209 ? 27.014 -23.246 10.488 1.00 21.14 209 SER A N 1
ATOM 1522 C CA . SER A 1 209 ? 26.389 -23.308 9.162 1.00 20.26 209 SER A CA 1
ATOM 1523 C C . SER A 1 209 ? 26.880 -24.564 8.435 1.00 20.08 209 SER A C 1
ATOM 1524 O O . SER A 1 209 ? 28.089 -24.785 8.324 1.00 20.67 209 SER A O 1
ATOM 1527 N N . PRO A 1 210 ? 25.968 -25.419 7.914 1.00 21.68 210 PRO A N 1
ATOM 1528 C CA . PRO A 1 210 ? 26.387 -26.595 7.155 1.00 22.68 210 PRO A CA 1
ATOM 1529 C C . PRO A 1 210 ? 27.230 -26.242 5.908 1.00 21.12 210 PRO A C 1
ATOM 1530 O O . PRO A 1 210 ? 28.137 -26.998 5.555 1.00 20.74 210 PRO A O 1
ATOM 1534 N N . ASP A 1 211 ? 26.960 -25.107 5.265 1.00 20.08 211 ASP A N 1
ATOM 1535 C CA . ASP A 1 211 ? 27.791 -24.644 4.129 1.00 20.34 211 ASP A CA 1
ATOM 1536 C C . ASP A 1 211 ? 29.196 -24.282 4.613 1.00 19.63 211 ASP A C 1
ATOM 1537 O O . ASP A 1 211 ? 30.199 -24.623 3.934 1.00 20.24 211 ASP A O 1
ATOM 1542 N N . SER A 1 212 ? 29.285 -23.523 5.696 1.00 17.25 212 SER A N 1
ATOM 1543 C CA . SER A 1 212 ? 30.578 -23.143 6.296 1.00 18.83 212 SER A CA 1
ATOM 1544 C C . SER A 1 212 ? 31.397 -24.404 6.632 1.00 15.90 212 SER A C 1
ATOM 1545 O O . SER A 1 212 ? 32.613 -24.421 6.430 1.00 17.34 212 SER A O 1
ATOM 1548 N N . VAL A 1 213 ? 30.768 -25.425 7.193 1.00 17.73 213 VAL A N 1
ATOM 1549 C CA . VAL A 1 213 ? 31.508 -26.654 7.577 1.00 17.47 213 VAL A CA 1
ATOM 1550 C C . VAL A 1 213 ? 32.003 -27.357 6.293 1.00 16.62 213 VAL A C 1
ATOM 1551 O O . VAL A 1 213 ? 33.186 -27.821 6.282 1.00 17.79 213 VAL A O 1
ATOM 1555 N N . ARG A 1 214 ? 31.196 -27.390 5.214 1.00 17.11 214 ARG A N 1
ATOM 1556 C CA . ARG A 1 214 ? 31.623 -28.053 3.963 1.00 18.27 214 ARG A CA 1
ATOM 1557 C C . ARG A 1 214 ? 32.874 -27.332 3.420 1.00 18.52 214 ARG A C 1
ATOM 1558 O O . ARG A 1 214 ? 33.874 -28.011 3.034 1.00 19.89 214 ARG A O 1
ATOM 1566 N N . VAL A 1 215 ? 32.820 -25.996 3.335 1.00 18.31 215 VAL A N 1
ATOM 1567 C CA . VAL A 1 215 ? 33.942 -25.220 2.746 1.00 18.76 215 VAL A CA 1
ATOM 1568 C C . VAL A 1 215 ? 35.182 -25.354 3.631 1.00 17.09 215 VAL A C 1
ATOM 1569 O O . VAL A 1 215 ? 36.310 -25.448 3.097 1.00 18.66 215 VAL A O 1
ATOM 1573 N N . THR A 1 216 ? 35.010 -25.359 4.949 1.00 17.91 216 THR A N 1
ATOM 1574 C CA . THR A 1 216 ? 36.154 -25.527 5.867 1.00 17.07 216 THR A CA 1
ATOM 1575 C C . THR A 1 216 ? 36.799 -26.905 5.626 1.00 16.83 216 THR A C 1
ATOM 1576 O O . THR A 1 216 ? 38.041 -26.981 5.595 1.00 17.22 216 THR A O 1
ATOM 1580 N N . MET A 1 217 ? 35.997 -27.970 5.483 1.00 17.33 217 MET A N 1
ATOM 1581 C CA . MET A 1 217 ? 36.533 -29.318 5.210 1.00 17.13 217 MET A CA 1
ATOM 1582 C C . MET A 1 217 ? 37.387 -29.263 3.930 1.00 16.72 217 MET A C 1
ATOM 1583 O O . MET A 1 217 ? 38.500 -29.810 3.914 1.00 18.06 217 MET A O 1
ATOM 1588 N N . GLU A 1 218 ? 36.860 -28.611 2.872 1.00 17.45 218 GLU A N 1
ATOM 1589 C CA . GLU A 1 218 ? 37.642 -28.515 1.616 1.00 18.86 218 GLU A CA 1
ATOM 1590 C C . GLU A 1 218 ? 38.990 -27.836 1.881 1.00 18.23 218 GLU A C 1
ATOM 1591 O O . GLU A 1 218 ? 40.033 -28.351 1.428 1.00 18.28 218 GLU A O 1
ATOM 1597 N N . GLY A 1 219 ? 38.982 -26.709 2.596 1.00 18.64 219 GLY A N 1
ATOM 1598 C CA . GLY A 1 219 ? 40.216 -25.957 2.836 1.00 18.71 219 GLY A CA 1
ATOM 1599 C C . GLY A 1 219 ? 41.221 -26.785 3.616 1.00 17.53 219 GLY A C 1
ATOM 1600 O O . GLY A 1 219 ? 42.429 -26.660 3.365 1.00 19.85 219 GLY A O 1
ATOM 1601 N N . LEU A 1 220 ? 40.749 -27.531 4.608 1.00 16.73 220 LEU A N 1
ATOM 1602 C CA . LEU A 1 220 ? 41.620 -28.422 5.423 1.00 17.28 220 LEU A CA 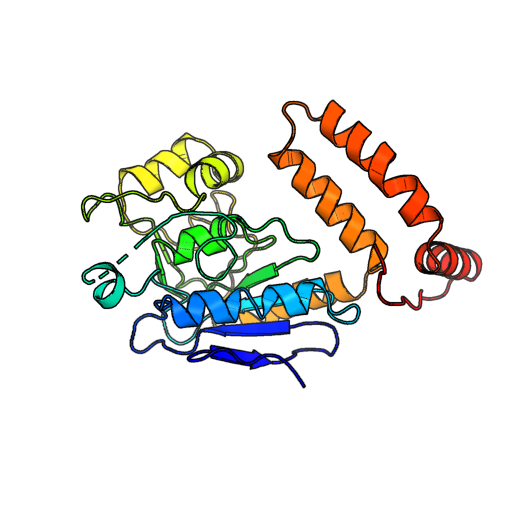1
ATOM 1603 C C . LEU A 1 220 ? 42.204 -29.535 4.542 1.00 16.80 220 LEU A C 1
ATOM 1604 O O . LEU A 1 220 ? 43.410 -29.847 4.647 1.00 19.94 220 LEU A O 1
ATOM 1609 N N . HIS A 1 221 ? 41.403 -30.100 3.648 1.00 17.63 221 HIS A N 1
ATOM 1610 C CA . HIS A 1 221 ? 41.896 -31.160 2.723 1.00 17.08 221 HIS A CA 1
ATOM 1611 C C . HIS A 1 221 ? 43.029 -30.635 1.834 1.00 17.02 221 HIS A C 1
ATOM 1612 O O . HIS A 1 221 ? 44.021 -31.347 1.606 1.00 17.81 221 HIS A O 1
ATOM 1619 N N . TYR A 1 222 ? 42.906 -29.411 1.348 1.00 17.55 222 TYR A N 1
ATOM 1620 C CA . TYR A 1 222 ? 43.860 -28.910 0.323 1.00 19.88 222 TYR A CA 1
ATOM 1621 C C . TYR A 1 222 ? 45.266 -28.858 0.932 1.00 20.24 222 TYR A C 1
ATOM 1622 O O . TYR A 1 222 ? 46.226 -28.997 0.225 1.00 25.18 222 TYR A O 1
ATOM 1631 N N . GLY A 1 223 ? 45.347 -28.670 2.251 1.00 20.61 223 GLY A N 1
ATOM 1632 C CA . GLY A 1 223 ? 46.584 -28.729 3.059 1.00 21.92 223 GLY A CA 1
ATOM 1633 C C . GLY A 1 223 ? 47.369 -30.031 2.915 1.00 20.41 223 GLY A C 1
ATOM 1634 O O . GLY A 1 223 ? 48.614 -29.956 3.012 1.00 26.56 223 GLY A O 1
ATOM 1635 N N . TRP A 1 224 ? 46.681 -31.151 2.623 1.00 19.32 224 TRP A N 1
ATOM 1636 C CA . TRP A 1 224 ? 47.245 -32.513 2.402 1.00 19.43 224 TRP A CA 1
ATOM 1637 C C . TRP A 1 224 ? 47.310 -32.913 0.933 1.00 18.11 224 TRP A C 1
ATOM 1638 O O . TRP A 1 224 ? 47.676 -34.065 0.661 1.00 21.24 224 TRP A O 1
ATOM 1649 N N . GLU A 1 225 ? 46.870 -32.042 0.042 1.00 19.47 225 GLU A N 1
ATOM 1650 C CA . GLU A 1 225 ? 46.653 -32.410 -1.378 1.00 20.01 225 GLU A CA 1
ATOM 1651 C C . GLU A 1 225 ? 47.537 -31.632 -2.357 1.00 22.55 225 GLU A C 1
ATOM 1652 O O . GLU A 1 225 ? 47.736 -32.128 -3.483 1.00 31.64 225 GLU A O 1
ATOM 1658 N N . MET A 1 226 ? 47.973 -30.449 -1.994 1.00 19.76 226 MET A N 1
ATOM 1659 C CA . MET A 1 226 ? 48.708 -29.523 -2.859 1.00 20.48 226 MET A CA 1
ATOM 1660 C C . MET A 1 226 ? 50.109 -29.271 -2.335 1.00 20.85 226 MET A C 1
ATOM 1661 O O . MET A 1 226 ? 50.253 -29.200 -1.132 1.00 22.86 226 MET A O 1
ATOM 1666 N N . ALA A 1 227 ? 51.080 -29.069 -3.227 1.00 18.81 227 ALA A N 1
ATOM 1667 C CA . ALA A 1 227 ? 52.511 -28.924 -2.902 1.00 21.78 227 ALA A CA 1
ATOM 1668 C C . ALA A 1 227 ? 52.727 -27.663 -2.053 1.00 24.36 227 ALA A C 1
ATOM 1669 O O . ALA A 1 227 ? 53.371 -27.762 -0.990 1.00 30.66 227 ALA A O 1
ATOM 1671 N N . SER A 1 228 ? 52.001 -26.597 -2.338 1.00 18.16 228 SER A N 1
ATOM 1672 C CA . SER A 1 228 ? 52.210 -25.262 -1.746 1.00 16.92 228 SER A CA 1
ATOM 1673 C C . SER A 1 228 ? 50.970 -24.787 -0.993 1.00 18.22 228 SER A C 1
ATOM 1674 O O . SER A 1 228 ? 49.824 -25.079 -1.377 1.00 18.45 228 SER A O 1
ATOM 1677 N N . VAL A 1 229 ? 51.225 -24.047 0.085 1.00 20.62 229 VAL A N 1
ATOM 1678 C CA . VAL A 1 229 ? 50.104 -23.442 0.850 1.00 19.76 229 VAL A CA 1
ATOM 1679 C C . VAL A 1 229 ? 49.407 -22.373 -0.002 1.00 17.30 229 VAL A C 1
ATOM 1680 O O . VAL A 1 229 ? 48.190 -22.224 0.141 1.00 17.88 229 VAL A O 1
ATOM 1684 N N . GLU A 1 230 ? 50.132 -21.702 -0.907 1.00 17.84 230 GLU A N 1
ATOM 1685 C CA . GLU A 1 230 ? 49.474 -20.718 -1.809 1.00 19.22 230 GLU A CA 1
ATOM 1686 C C . GLU A 1 230 ? 48.548 -21.399 -2.818 1.00 18.36 230 GLU A C 1
ATOM 1687 O O . GLU A 1 230 ? 47.450 -20.850 -3.034 1.00 20.97 230 GLU A O 1
ATOM 1693 N N . GLU A 1 231 ? 48.919 -22.533 -3.404 1.00 18.81 231 GLU A N 1
ATOM 1694 C CA . GLU A 1 231 ? 47.987 -23.229 -4.342 1.00 21.31 231 GLU A CA 1
ATOM 1695 C C . GLU A 1 231 ? 46.720 -23.632 -3.582 1.00 20.43 231 GLU A C 1
ATOM 1696 O O . GLU A 1 231 ? 45.609 -23.401 -4.070 1.00 22.42 231 GLU A O 1
ATOM 1702 N N . ALA A 1 232 ? 46.890 -24.102 -2.333 1.00 19.79 232 ALA A N 1
ATOM 1703 C CA . ALA A 1 232 ? 45.746 -24.513 -1.485 1.00 18.55 232 ALA A CA 1
ATOM 1704 C C . ALA A 1 232 ? 44.881 -23.293 -1.164 1.00 18.77 232 ALA A C 1
ATOM 1705 O O . ALA A 1 232 ? 43.663 -23.419 -1.160 1.00 21.42 232 ALA A O 1
ATOM 1707 N N . SER A 1 233 ? 45.491 -22.161 -0.856 1.00 18.78 233 SER A N 1
ATOM 1708 C CA . SER A 1 233 ? 44.761 -20.913 -0.527 1.00 19.75 233 SER A CA 1
ATOM 1709 C C . SER A 1 233 ? 43.939 -20.432 -1.732 1.00 20.35 233 SER A C 1
ATOM 1710 O O . SER A 1 233 ? 42.782 -20.074 -1.563 1.00 21.04 233 SER A O 1
ATOM 1713 N N . SER A 1 234 ? 44.548 -20.399 -2.923 1.00 21.88 234 SER A N 1
ATOM 1714 C CA . SER A 1 234 ? 43.885 -19.938 -4.168 1.00 21.77 234 SER A CA 1
ATOM 1715 C C . SER A 1 234 ? 42.729 -20.878 -4.508 1.00 21.99 234 SER A C 1
ATOM 1716 O O . SER A 1 234 ? 41.612 -20.366 -4.842 1.00 24.28 234 SER A O 1
ATOM 1719 N N . ALA A 1 235 ? 42.979 -22.189 -4.383 1.00 23.12 235 ALA A N 1
ATOM 1720 C CA . ALA A 1 235 ? 41.984 -23.227 -4.743 1.00 23.39 235 ALA A CA 1
ATOM 1721 C C . ALA A 1 235 ? 40.729 -23.052 -3.891 1.00 22.82 235 ALA A C 1
ATOM 1722 O O . ALA A 1 235 ? 39.610 -23.174 -4.404 1.00 25.46 235 ALA A O 1
ATOM 1724 N N . LEU A 1 236 ? 40.886 -22.813 -2.593 1.00 21.20 236 LEU A N 1
ATOM 1725 C CA . LEU A 1 236 ? 39.690 -22.701 -1.753 1.00 21.45 236 LEU A CA 1
ATOM 1726 C C . LEU A 1 236 ? 38.842 -21.501 -2.197 1.00 23.77 236 LEU A C 1
ATOM 1727 O O . LEU A 1 236 ? 37.616 -21.654 -2.300 1.00 25.28 236 LEU A O 1
ATOM 1732 N N . VAL A 1 237 ? 39.464 -20.340 -2.410 1.00 21.04 237 VAL A N 1
ATOM 1733 C CA . VAL A 1 237 ? 38.746 -19.111 -2.840 1.00 23.03 237 VAL A CA 1
ATOM 1734 C C . VAL A 1 237 ? 38.109 -19.384 -4.208 1.00 25.17 237 VAL A C 1
ATOM 1735 O O . VAL A 1 237 ? 36.887 -19.157 -4.361 1.00 28.20 237 VAL A O 1
ATOM 1739 N N . ASP A 1 238 ? 38.883 -19.897 -5.158 1.00 25.86 238 ASP A N 1
ATOM 1740 C CA . ASP A 1 238 ? 38.446 -20.041 -6.568 1.00 26.60 238 ASP A CA 1
ATOM 1741 C C . ASP A 1 238 ? 37.283 -21.032 -6.682 1.00 30.38 238 ASP A C 1
ATOM 1742 O O . ASP A 1 238 ? 36.336 -20.802 -7.511 1.00 33.26 238 ASP A O 1
ATOM 1747 N N . GLN A 1 239 ? 37.338 -22.131 -5.938 1.00 31.96 239 GLN A N 1
ATOM 1748 C CA . GLN A 1 239 ? 36.349 -23.218 -6.075 1.00 28.07 239 GLN A CA 1
ATOM 1749 C C . GLN A 1 239 ? 35.118 -22.981 -5.20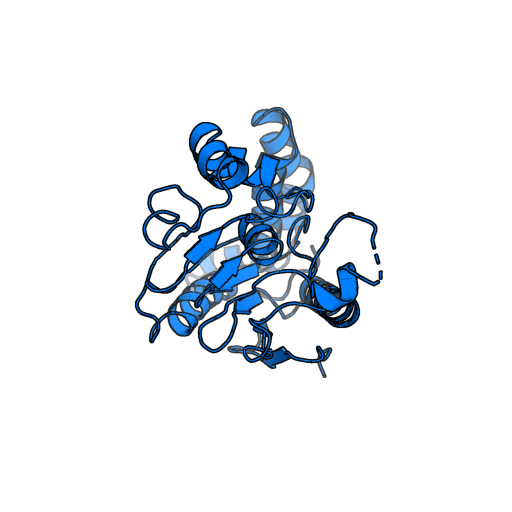2 1.00 26.39 239 GLN A C 1
ATOM 1750 O O . GLN A 1 239 ? 34.044 -23.456 -5.635 1.00 32.07 239 GLN A O 1
ATOM 1756 N N . TRP A 1 240 ? 35.240 -22.332 -4.025 1.00 26.88 240 TRP A N 1
ATOM 1757 C CA . TRP A 1 240 ? 34.185 -22.410 -2.979 1.00 25.00 240 TRP A CA 1
ATOM 1758 C C . TRP A 1 240 ? 33.658 -21.045 -2.518 1.00 23.32 240 TRP A C 1
ATOM 1759 O O . TRP A 1 240 ? 32.532 -21.033 -2.018 1.00 25.28 240 TRP A O 1
ATOM 1770 N N . TYR A 1 241 ? 34.413 -19.954 -2.597 1.00 24.28 241 TYR A N 1
ATOM 1771 C CA . TYR A 1 241 ? 34.005 -18.672 -1.963 1.00 26.74 241 TYR A CA 1
ATOM 1772 C C . TYR A 1 241 ? 32.699 -18.143 -2.585 1.00 26.27 241 TYR A C 1
ATOM 1773 O O . TYR A 1 241 ? 31.762 -17.867 -1.819 1.00 26.01 241 TYR A O 1
ATOM 1782 N N . ALA A 1 242 ? 32.601 -18.014 -3.918 1.00 32.15 242 ALA A N 1
ATOM 1783 C CA . ALA A 1 242 ? 31.358 -17.557 -4.587 1.00 33.26 242 ALA A CA 1
ATOM 1784 C C . ALA A 1 242 ? 30.170 -18.439 -4.165 1.00 27.85 242 ALA A C 1
ATOM 1785 O O . ALA A 1 242 ? 29.104 -17.870 -3.837 1.00 32.83 242 ALA A O 1
ATOM 1787 N N . LYS A 1 243 ? 30.324 -19.770 -4.177 1.00 28.80 243 LYS A N 1
ATOM 1788 C CA . LYS A 1 243 ? 29.220 -20.721 -3.853 1.00 28.96 243 LYS A CA 1
ATOM 1789 C C . LYS A 1 243 ? 28.743 -20.497 -2.413 1.00 26.27 243 LYS A C 1
ATOM 1790 O O . LYS A 1 243 ? 27.524 -20.472 -2.175 1.00 27.98 243 LYS A O 1
ATOM 1796 N N . LEU A 1 244 ? 29.664 -20.361 -1.470 1.00 22.68 244 LEU A N 1
ATOM 1797 C CA . LEU A 1 244 ? 29.325 -20.096 -0.044 1.00 25.36 244 LEU A CA 1
ATOM 1798 C C . LEU A 1 244 ? 28.508 -18.800 0.091 1.00 24.21 244 LEU A C 1
ATOM 1799 O O . LEU A 1 244 ? 27.459 -18.814 0.762 1.00 27.00 244 LEU A O 1
ATOM 1804 N N . MET A 1 245 ? 28.926 -17.726 -0.583 1.00 26.03 245 MET A N 1
ATOM 1805 C CA . MET A 1 245 ? 28.273 -16.398 -0.445 1.00 29.28 245 MET A CA 1
ATOM 1806 C C . MET A 1 245 ? 26.938 -16.369 -1.204 1.00 31.05 245 MET A C 1
ATOM 1807 O O . MET A 1 245 ? 26.106 -15.527 -0.848 1.00 35.07 245 MET A O 1
ATOM 1812 N N . ALA A 1 246 ? 26.710 -17.288 -2.154 1.00 34.18 246 ALA A N 1
ATOM 1813 C CA . ALA A 1 246 ? 25.434 -17.403 -2.905 1.00 32.41 246 ALA A CA 1
ATOM 1814 C C . ALA A 1 246 ? 24.365 -18.118 -2.060 1.00 27.67 246 ALA A C 1
ATOM 1815 O O . ALA A 1 246 ? 23.178 -17.983 -2.406 1.00 34.14 246 ALA A O 1
ATOM 1817 N N . GLY A 1 247 ? 24.739 -18.803 -0.976 1.00 27.85 247 GLY A N 1
ATOM 1818 C CA . GLY A 1 247 ? 23.830 -19.757 -0.308 1.00 28.29 247 GLY A CA 1
ATOM 1819 C C . GLY A 1 247 ? 22.792 -19.048 0.543 1.00 30.51 247 GLY A C 1
ATOM 1820 O O . GLY A 1 247 ? 23.089 -17.943 1.003 1.00 31.01 247 GLY A O 1
ATOM 1821 N N . GLU A 1 248 ? 21.611 -19.649 0.744 1.00 32.28 248 GLU A N 1
ATOM 1822 C CA . GLU A 1 248 ? 20.592 -19.117 1.691 1.00 33.20 248 GLU A CA 1
ATOM 1823 C C . GLU A 1 248 ? 21.210 -19.031 3.100 1.00 33.40 248 GLU A C 1
ATOM 1824 O O . GLU A 1 248 ? 20.891 -18.060 3.831 1.00 34.43 248 GLU A O 1
ATOM 1830 N N . ASN A 1 249 ? 22.096 -19.949 3.480 1.00 30.19 249 ASN A N 1
ATOM 1831 C CA . ASN A 1 249 ? 22.657 -19.924 4.865 1.00 29.39 249 ASN A CA 1
ATOM 1832 C C . ASN A 1 249 ? 23.461 -18.632 5.093 1.00 27.62 249 ASN A C 1
ATOM 1833 O O . ASN A 1 249 ? 23.305 -18.029 6.175 1.00 31.76 249 ASN A O 1
ATOM 1838 N N . PHE A 1 250 ? 24.297 -18.212 4.126 1.00 28.57 250 PHE A N 1
ATOM 1839 C CA . PHE A 1 250 ? 25.126 -16.985 4.262 1.00 28.84 250 PHE A CA 1
ATOM 1840 C C . PHE A 1 250 ? 24.203 -15.778 4.462 1.00 33.71 250 PHE A C 1
ATOM 1841 O O . PHE A 1 250 ? 24.505 -14.928 5.326 1.00 42.26 250 PHE A O 1
ATOM 1849 N N . HIS A 1 251 ? 23.102 -15.700 3.709 1.00 41.51 251 HIS A N 1
ATOM 1850 C CA . HIS A 1 251 ? 22.139 -14.566 3.806 1.00 41.94 251 HIS A CA 1
ATOM 1851 C C . HIS A 1 251 ? 21.438 -14.613 5.177 1.00 43.52 251 HIS A C 1
ATOM 1852 O O . HIS A 1 251 ? 21.262 -13.540 5.800 1.00 41.76 251 HIS A O 1
ATOM 1859 N N . GLU A 1 252 ? 21.111 -15.802 5.685 1.00 36.52 252 GLU A N 1
ATOM 1860 C CA . GLU A 1 252 ? 20.532 -15.938 7.044 1.00 36.52 252 GLU A CA 1
ATOM 1861 C C . GLU A 1 252 ? 21.564 -15.457 8.081 1.00 37.36 252 GLU A C 1
ATOM 1862 O O . GLU A 1 252 ? 21.162 -14.769 9.046 1.00 42.41 252 GLU A O 1
ATOM 1868 N N . GLY A 1 253 ? 22.845 -15.787 7.893 1.00 38.76 253 GLY A N 1
ATOM 1869 C CA . GLY A 1 253 ? 23.925 -15.312 8.788 1.00 40.59 253 GLY A CA 1
ATOM 1870 C C . GLY A 1 253 ? 23.953 -13.794 8.881 1.00 45.72 253 GLY A C 1
ATOM 1871 O O . GLY A 1 253 ? 24.152 -13.276 10.012 1.00 50.23 253 GLY A O 1
ATOM 1872 N N . VAL A 1 254 ? 23.760 -13.109 7.742 1.00 49.84 254 VAL A N 1
ATOM 1873 C CA . VAL A 1 254 ? 23.831 -11.623 7.602 1.00 50.71 254 VAL A CA 1
ATOM 1874 C C . VAL A 1 254 ? 22.546 -10.993 8.161 1.00 56.91 254 VAL A C 1
ATOM 1875 O O . VAL A 1 254 ? 22.650 -9.909 8.778 1.00 70.85 254 VAL A O 1
ATOM 1879 N N . ARG A 1 255 ? 21.382 -11.623 7.955 1.00 56.36 255 ARG A N 1
ATOM 1880 C CA . ARG A 1 255 ? 20.084 -11.138 8.509 1.00 62.16 255 ARG A CA 1
ATOM 1881 C C . ARG A 1 255 ? 20.155 -11.191 10.043 1.00 66.29 255 ARG A C 1
ATOM 1882 O O . ARG A 1 255 ? 19.692 -10.231 10.684 1.00 79.24 255 ARG A O 1
ATOM 1884 N N . ALA A 1 256 ? 20.744 -12.262 10.590 1.00 64.00 256 ALA A N 1
ATOM 1885 C CA . ALA A 1 256 ? 20.895 -12.545 12.040 1.00 66.85 256 ALA A CA 1
ATOM 1886 C C . ALA A 1 256 ? 21.852 -11.540 12.704 1.00 72.05 256 ALA A C 1
ATOM 1887 O O . ALA A 1 256 ? 21.562 -11.121 13.858 1.00 75.56 256 ALA A O 1
ATOM 1889 N N . PHE A 1 257 ? 22.949 -11.174 12.022 1.00 77.84 257 PHE A N 1
ATOM 1890 C CA . PHE A 1 257 ? 23.918 -10.124 12.449 1.00 74.40 257 PHE A CA 1
ATOM 1891 C C . PHE A 1 257 ? 23.208 -8.769 12.515 1.00 77.02 257 PHE A C 1
ATOM 1892 O O . PHE A 1 257 ? 23.150 -8.166 13.612 1.00 72.58 257 PHE A O 1
ATOM 1894 N N . VAL A 1 258 ? 22.676 -8.316 11.373 1.00 75.33 258 VAL A N 1
ATOM 1895 C CA . VAL A 1 258 ? 21.957 -7.012 11.240 1.00 69.64 258 VAL A CA 1
ATOM 1896 C C . VAL A 1 258 ? 20.833 -6.972 12.281 1.00 70.97 258 VAL A C 1
ATOM 1897 O O . VAL A 1 258 ? 20.720 -5.938 12.950 1.00 88.01 258 VAL A O 1
ATOM 1899 N N . GLU A 1 259 ? 20.070 -8.061 12.449 0.70 64.17 259 GLU A N 1
ATOM 1900 C CA . GLU A 1 259 ? 18.895 -8.108 13.370 0.70 59.10 259 GLU A CA 1
ATOM 1901 C C . GLU A 1 259 ? 19.319 -8.470 14.803 0.70 58.83 259 GLU A C 1
ATOM 1902 O O . GLU A 1 259 ? 18.447 -8.422 15.690 0.70 69.48 259 GLU A O 1
ATOM 1908 N N . LYS A 1 260 ? 20.587 -8.833 15.025 0.50 59.69 260 LYS A N 1
ATOM 1909 C CA . LYS A 1 260 ? 21.155 -9.135 16.368 0.50 57.10 260 LYS A CA 1
ATOM 1910 C C . LYS A 1 260 ? 20.385 -10.294 17.017 0.50 56.24 260 LYS A C 1
ATOM 1911 O O . LYS A 1 260 ? 20.041 -10.174 18.202 0.50 55.86 260 LYS A O 1
ATOM 1913 N N . ARG A 1 261 ? 20.125 -11.364 16.259 0.70 59.79 261 ARG A N 1
ATOM 1914 C CA . ARG A 1 261 ? 19.449 -12.612 16.724 0.70 55.01 261 ARG A CA 1
ATOM 1915 C C . ARG A 1 261 ? 20.268 -13.833 16.285 0.70 59.66 261 ARG A C 1
ATOM 1916 O O . ARG A 1 261 ? 21.256 -13.650 15.528 0.70 50.31 261 ARG A O 1
ATOM 1924 N N . LYS A 1 262 ? 19.849 -15.031 16.716 1.00 59.39 262 LYS A N 1
ATOM 1925 C CA . LYS A 1 262 ? 20.532 -16.326 16.423 1.00 55.51 262 LYS A CA 1
ATOM 1926 C C . LYS A 1 262 ? 20.192 -16.791 15.008 1.00 46.62 262 LYS A C 1
ATOM 1927 O O . LYS A 1 262 ? 19.038 -16.763 14.580 1.00 52.63 262 LYS A O 1
ATOM 1929 N N . PRO A 1 263 ? 21.185 -17.268 14.233 1.00 49.39 263 PRO A N 1
ATOM 1930 C CA . PRO A 1 263 ? 20.911 -17.763 12.879 1.00 44.24 263 PRO A CA 1
ATOM 1931 C C . PRO A 1 263 ? 20.182 -19.120 12.903 1.00 42.02 263 PRO A C 1
ATOM 1932 O O . PRO A 1 263 ? 20.441 -19.909 13.812 1.00 50.11 263 PRO A O 1
ATOM 1936 N N . GLN A 1 264 ? 19.263 -19.339 11.953 1.00 36.94 264 GLN A N 1
ATOM 1937 C CA . GLN A 1 264 ? 18.518 -20.619 11.762 1.00 42.61 264 GLN A CA 1
ATOM 1938 C C . GLN A 1 264 ? 19.034 -21.274 10.482 1.00 36.63 264 GLN A C 1
ATOM 1939 O O . GLN A 1 264 ? 18.632 -20.852 9.394 1.00 41.62 264 GLN A O 1
ATOM 1945 N N . TRP A 1 265 ? 19.891 -22.281 10.609 1.00 29.13 265 TRP A N 1
ATOM 1946 C CA . TRP A 1 265 ? 20.580 -22.883 9.443 1.00 30.57 265 TRP A CA 1
ATOM 1947 C C . TRP A 1 265 ? 19.662 -23.905 8.761 1.00 30.47 265 TRP A C 1
ATOM 1948 O O . TRP A 1 265 ? 18.805 -24.513 9.429 1.00 36.27 265 TRP A O 1
ATOM 1959 N N . ARG A 1 266 ? 19.931 -24.120 7.481 1.00 34.30 266 ARG A N 1
ATOM 1960 C CA . ARG A 1 266 ? 19.313 -25.157 6.623 1.00 32.92 266 ARG A CA 1
ATOM 1961 C C . ARG A 1 266 ? 20.418 -26.120 6.196 1.00 31.63 266 ARG A C 1
ATOM 1962 O O . ARG A 1 266 ? 21.584 -25.734 6.160 1.00 28.44 266 ARG A O 1
ATOM 1964 N N . PRO A 1 267 ? 20.100 -27.384 5.838 1.00 32.21 267 PRO A N 1
ATOM 1965 C CA . PRO A 1 267 ? 21.115 -28.301 5.325 1.00 30.71 267 PRO A CA 1
ATOM 1966 C C . PRO A 1 267 ? 21.796 -27.774 4.052 1.00 30.24 267 PRO A C 1
ATOM 1967 O O . PRO A 1 267 ? 21.195 -26.995 3.336 1.00 35.75 267 PRO A O 1
ATOM 1971 N N . SER A 1 268 ? 23.037 -28.208 3.799 1.00 30.18 268 SER A N 1
ATOM 1972 C CA . SER A 1 268 ? 23.866 -27.750 2.644 1.00 31.12 268 SER A CA 1
ATOM 1973 C C . SER A 1 268 ? 23.479 -28.509 1.379 1.00 34.11 268 SER A C 1
ATOM 1974 O O . SER A 1 268 ? 23.124 -29.695 1.508 1.00 30.72 268 SER A O 1
ATOM 1977 N N . LYS A 1 269 ? 23.639 -27.863 0.211 1.00 34.07 269 LYS A N 1
ATOM 1978 C CA . LYS A 1 269 ? 23.637 -28.511 -1.117 1.00 35.27 269 LYS A CA 1
ATOM 1979 C C . LYS A 1 269 ? 25.051 -28.527 -1.723 1.00 36.68 269 LYS A C 1
ATOM 1980 O O . LYS A 1 269 ? 25.135 -28.911 -2.892 1.00 39.28 269 LYS A O 1
ATOM 1986 N N . LEU A 1 270 ? 26.092 -28.097 -1.001 1.00 34.31 270 LEU A N 1
ATOM 1987 C CA . LEU A 1 270 ? 27.494 -27.926 -1.510 1.00 35.77 270 LEU A CA 1
ATOM 1988 C C . LEU A 1 270 ? 28.296 -29.224 -1.402 1.00 39.15 270 LEU A C 1
ATOM 1989 O O . LEU A 1 270 ? 28.023 -30.069 -0.531 1.00 39.53 270 LEU A O 1
#

Solvent-accessible surface area: 12638 Å² total; per-residue (Å²): 150,75,41,105,7,77,25,18,97,22,49,75,54,39,111,64,0,0,12,0,17,2,57,75,41,159,61,57,3,29,5,19,129,52,2,7,37,36,0,56,139,0,5,88,63,0,42,103,58,67,38,6,20,0,0,0,0,10,8,33,53,122,2,0,0,24,1,41,46,94,84,69,60,94,123,132,167,111,84,58,50,18,29,0,3,2,0,98,26,114,2,27,18,6,0,0,0,0,0,5,1,88,0,36,0,13,0,1,4,0,0,3,20,15,60,35,2,0,0,0,61,73,1,38,0,0,1,27,14,65,118,111,77,108,45,6,82,10,12,0,67,80,47,0,66,147,49,11,31,141,135,106,4,33,92,0,14,139,42,3,107,74,13,40,0,45,54,0,73,158,41,48,12,5,90,116,40,25,106,84,137,94,6,74,65,17,0,33,82,25,0,26,58,33,15,173,77,7,9,9,46,24,18,14,78,10,11,22,125,31,13,48,102,86,46,116,54,126,120,95,13,59,59,13,50,88,119,98,31,115,77,112,35,69,76,17,140,8,81,96,35,24,77,35,4,77,92,110,96,100,72,51,136,77,47,58,19,204,61